Protein AF-A0A4Y7PF55-F1 (afdb_monomer_lite)

Foldseek 3Di:
DPCPDPLSCLQPVDCVLRVDDPPDDDDLFSFEKEKDWDQPDFAFDPVPDPDDDDDDPDDDPDPQEDDPVLLCVCVPVDDDDPPPPPPPPPPVPVVVVDDCPPPVNVVVVVVVVVDCPVVLVVLQRTQFSTKMWMDTPVGGTNHIYTDGSDGDDPSGVVSVVVVCCVPVNDRYHYHYCPPPVPPDD

Radius of gyration: 20.49 Å; chains: 1; bounding box: 40×59×52 Å

Structure (mmCIF, N/CA/C/O backbone):
data_AF-A0A4Y7PF55-F1
#
_entry.id   AF-A0A4Y7PF55-F1
#
loop_
_atom_site.group_PDB
_atom_site.id
_atom_site.type_symbol
_atom_site.label_atom_id
_atom_site.label_alt_id
_atom_site.label_comp_id
_atom_site.label_asym_id
_atom_site.label_entity_id
_atom_site.label_seq_id
_atom_site.pdbx_PDB_ins_code
_atom_site.Cartn_x
_atom_site.Cartn_y
_atom_site.Cartn_z
_atom_site.occupancy
_atom_site.B_iso_or_equiv
_atom_site.auth_seq_id
_atom_site.auth_comp_id
_atom_site.auth_asym_id
_atom_site.auth_atom_id
_atom_site.pdbx_PDB_model_num
ATOM 1 N N . LEU A 1 1 ? -3.706 -24.143 14.332 1.00 66.69 1 LEU A N 1
ATOM 2 C CA . LEU A 1 1 ? -3.557 -22.729 14.760 1.00 66.69 1 LEU A CA 1
ATOM 3 C C . LEU A 1 1 ? -4.654 -21.800 14.204 1.00 66.69 1 LEU A C 1
ATOM 5 O O . LEU A 1 1 ? -4.596 -20.633 14.554 1.00 66.69 1 LEU A O 1
ATOM 9 N N . HIS A 1 2 ? -5.639 -22.271 13.411 1.00 72.81 2 HIS A N 1
ATOM 10 C CA . HIS A 1 2 ? -6.770 -21.451 12.910 1.00 72.81 2 HIS A CA 1
ATOM 11 C C . HIS A 1 2 ? -6.338 -20.105 12.289 1.00 72.81 2 HIS A C 1
ATOM 13 O O . HIS A 1 2 ? -6.841 -19.042 12.644 1.00 72.81 2 HIS A O 1
ATOM 19 N N . ARG A 1 3 ? -5.314 -20.161 11.423 1.00 85.12 3 ARG A N 1
ATOM 20 C CA . ARG A 1 3 ? -4.715 -19.007 10.722 1.00 85.12 3 ARG A CA 1
ATOM 21 C C . ARG A 1 3 ? -5.096 -18.997 9.242 1.00 85.12 3 ARG A C 1
ATOM 23 O O . ARG A 1 3 ? -4.260 -18.764 8.379 1.00 85.12 3 ARG A O 1
ATOM 30 N N . ASP A 1 4 ? -6.328 -19.385 8.972 1.00 85.75 4 ASP A N 1
ATOM 31 C CA . ASP A 1 4 ? -6.859 -19.767 7.666 1.00 85.75 4 ASP A CA 1
ATOM 32 C C . ASP A 1 4 ? -8.032 -18.883 7.221 1.00 85.75 4 ASP A C 1
ATOM 34 O O . ASP A 1 4 ? -8.569 -19.069 6.132 1.00 85.75 4 ASP A O 1
ATOM 38 N N . THR A 1 5 ? -8.413 -17.885 8.022 1.00 89.06 5 THR A N 1
ATOM 39 C CA . THR A 1 5 ? -9.406 -16.890 7.607 1.00 89.06 5 THR A CA 1
ATOM 40 C C . THR A 1 5 ? -8.811 -15.906 6.590 1.00 89.06 5 THR A C 1
ATOM 42 O O . THR A 1 5 ? -7.616 -15.596 6.660 1.00 89.06 5 THR A O 1
ATOM 45 N N . PRO A 1 6 ? -9.620 -15.337 5.679 1.00 90.06 6 PRO A N 1
ATOM 46 C CA . PRO A 1 6 ? -9.162 -14.280 4.780 1.00 90.06 6 PRO A CA 1
ATOM 47 C C . PRO A 1 6 ? -8.495 -13.129 5.540 1.00 90.06 6 PRO A C 1
ATOM 49 O O . PRO A 1 6 ? -8.986 -12.706 6.588 1.00 90.06 6 PRO A O 1
ATOM 52 N N . ASN A 1 7 ? -7.371 -12.631 5.018 1.00 92.12 7 ASN A N 1
ATOM 53 C CA . ASN A 1 7 ? -6.587 -11.537 5.603 1.00 92.12 7 ASN A CA 1
ATOM 54 C C . ASN A 1 7 ? -6.126 -11.787 7.057 1.00 92.12 7 ASN A C 1
ATOM 56 O O . ASN A 1 7 ? -5.825 -10.831 7.776 1.00 92.12 7 ASN A O 1
ATOM 60 N N . TRP A 1 8 ? -6.054 -13.050 7.513 1.00 93.69 8 TRP A N 1
ATOM 61 C CA . TRP A 1 8 ? -5.670 -13.377 8.893 1.00 93.69 8 TRP A CA 1
ATOM 62 C C . TRP A 1 8 ? -4.359 -12.701 9.291 1.00 93.69 8 TRP A C 1
ATOM 64 O O . TRP A 1 8 ? -4.270 -12.128 10.375 1.00 93.69 8 TRP A O 1
ATOM 74 N N . ARG A 1 9 ? -3.352 -12.709 8.407 1.00 93.50 9 ARG A N 1
ATOM 75 C CA . ARG A 1 9 ? -2.070 -12.052 8.674 1.00 93.50 9 ARG A CA 1
ATOM 76 C C . ARG A 1 9 ? -2.266 -10.561 8.903 1.00 93.50 9 ARG A C 1
ATOM 78 O O . ARG A 1 9 ? -1.816 -10.065 9.927 1.00 93.50 9 ARG A O 1
ATOM 85 N N . MET A 1 10 ? -2.929 -9.857 7.989 1.00 94.62 10 MET A N 1
ATOM 86 C CA . MET A 1 10 ? -3.167 -8.416 8.111 1.00 94.62 10 MET A CA 1
ATOM 87 C C . MET A 1 10 ? -3.815 -8.066 9.454 1.00 94.62 10 MET A C 1
ATOM 89 O O . MET A 1 10 ? -3.330 -7.190 10.158 1.00 94.62 10 MET A O 1
ATOM 93 N N . LEU A 1 11 ? -4.816 -8.839 9.875 1.00 94.50 11 LEU A N 1
ATOM 94 C CA . LEU A 1 11 ? -5.524 -8.634 11.140 1.00 94.50 11 LEU A CA 1
ATOM 95 C C . LEU A 1 11 ? -4.713 -8.998 12.396 1.00 94.50 11 LEU A C 1
ATOM 97 O O . LEU A 1 11 ? -5.149 -8.693 13.499 1.00 94.50 11 LEU A O 1
ATOM 101 N N . ASN A 1 12 ? -3.562 -9.665 12.264 1.00 93.56 12 ASN A N 1
ATOM 102 C CA . ASN A 1 12 ? -2.815 -10.209 13.405 1.00 93.56 12 ASN A CA 1
ATOM 103 C C . ASN A 1 12 ? -1.305 -9.913 13.366 1.00 93.56 12 ASN A C 1
ATOM 105 O O . ASN A 1 12 ? -0.577 -10.328 14.266 1.00 93.56 12 ASN A O 1
ATOM 109 N N . THR A 1 13 ? -0.807 -9.205 12.347 1.00 93.06 13 THR A N 1
ATOM 110 C CA . THR A 1 13 ? 0.638 -9.029 12.127 1.00 93.06 13 THR A CA 1
ATOM 111 C C . THR A 1 13 ? 1.275 -8.141 13.194 1.00 93.06 13 THR A C 1
ATOM 113 O O . THR A 1 13 ? 2.398 -8.398 13.617 1.00 93.06 13 THR A O 1
ATOM 116 N N . CYS A 1 14 ? 0.567 -7.092 13.623 1.00 95.88 14 CYS A N 1
ATOM 117 C CA . CYS A 1 14 ? 1.055 -6.118 14.589 1.00 95.88 14 CYS A CA 1
ATOM 118 C C . CYS A 1 14 ? 0.197 -6.175 15.860 1.00 95.88 14 CYS A C 1
ATOM 120 O O . CYS A 1 14 ? -0.906 -5.619 15.868 1.00 95.88 14 CYS A O 1
ATOM 122 N N . PRO A 1 15 ? 0.690 -6.795 16.950 1.00 94.38 15 PRO A N 1
ATOM 123 C CA . PRO A 1 15 ? -0.052 -6.877 18.206 1.00 94.38 15 PRO A CA 1
ATOM 124 C C . PRO A 1 15 ? -0.474 -5.503 18.729 1.00 94.38 15 PRO A C 1
ATOM 126 O O . PRO A 1 15 ? -1.617 -5.324 19.122 1.00 94.38 15 PRO A O 1
ATOM 129 N N . ALA A 1 16 ? 0.410 -4.506 18.639 1.00 93.38 16 ALA A N 1
ATOM 130 C CA . ALA A 1 16 ? 0.125 -3.149 19.099 1.00 93.38 16 ALA A CA 1
ATOM 131 C C . ALA A 1 16 ? -0.956 -2.420 18.276 1.00 93.38 16 ALA A C 1
ATOM 133 O O . ALA A 1 16 ? -1.542 -1.463 18.766 1.00 93.38 16 ALA A O 1
ATOM 134 N N . CYS A 1 17 ? -1.218 -2.834 17.031 1.00 93.69 17 CYS A N 1
ATOM 135 C CA . CYS A 1 17 ? -2.297 -2.257 16.225 1.00 93.69 17 CYS A CA 1
ATOM 136 C C . CYS A 1 17 ? -3.617 -3.018 16.373 1.00 93.69 17 CYS A C 1
ATOM 138 O O . CYS A 1 17 ? -4.679 -2.406 16.298 1.00 93.69 17 CYS A O 1
ATOM 140 N N . PHE A 1 18 ? -3.565 -4.345 16.523 1.00 92.62 18 PHE A N 1
ATOM 141 C CA . PHE A 1 18 ? -4.746 -5.192 16.323 1.00 92.62 18 PHE A CA 1
ATOM 142 C C . PHE A 1 18 ? -5.220 -5.934 17.573 1.00 92.62 18 PHE A C 1
ATOM 144 O O . PHE A 1 18 ? -6.326 -6.473 17.576 1.00 92.62 18 PHE A O 1
ATOM 151 N N . TYR A 1 19 ? -4.437 -5.933 18.652 1.00 92.00 19 TYR A N 1
ATOM 152 C CA . TYR A 1 19 ? -4.846 -6.517 19.923 1.00 92.00 19 TYR A CA 1
ATOM 153 C C . TYR A 1 19 ? -5.457 -5.452 20.841 1.00 92.00 19 TYR A C 1
ATOM 155 O O . TYR A 1 19 ? -4.734 -4.722 21.515 1.00 92.00 19 TYR A O 1
ATOM 163 N N . LYS A 1 20 ? -6.793 -5.377 20.868 1.00 89.81 20 LYS A N 1
ATOM 164 C CA . LYS A 1 20 ? -7.541 -4.413 21.693 1.00 89.81 20 LYS A CA 1
ATOM 165 C C . LYS A 1 20 ? -7.829 -4.963 23.087 1.00 89.81 20 LYS A C 1
ATOM 167 O O . LYS A 1 20 ? -8.301 -6.095 23.217 1.00 89.81 20 LYS A O 1
ATOM 172 N N . LEU A 1 21 ? -7.607 -4.158 24.125 1.00 91.12 21 LEU A N 1
ATOM 173 C CA . LEU A 1 21 ? -7.968 -4.524 25.502 1.00 91.12 21 LEU A CA 1
ATOM 174 C C . LEU A 1 21 ? -9.434 -4.184 25.812 1.00 91.12 21 LEU A C 1
ATOM 176 O O . LEU A 1 21 ? -10.018 -3.288 25.209 1.00 91.12 21 LEU A O 1
ATOM 180 N N . LYS A 1 22 ? -10.026 -4.900 26.781 1.00 89.62 22 LYS A N 1
ATOM 181 C CA . LYS A 1 22 ? -11.456 -4.808 27.140 1.00 89.62 22 LYS A CA 1
ATOM 182 C C . LYS A 1 22 ? -11.915 -3.389 27.514 1.00 89.62 22 LYS A C 1
ATOM 184 O O . LYS A 1 22 ? -13.074 -3.064 27.292 1.00 89.62 22 LYS A O 1
ATOM 189 N N . ASP A 1 23 ? -11.000 -2.558 28.002 1.00 92.69 23 ASP A N 1
ATOM 190 C CA . ASP A 1 23 ? -11.270 -1.200 28.484 1.00 92.69 23 ASP A CA 1
ATOM 191 C C . ASP A 1 23 ? -10.327 -0.164 27.839 1.00 92.69 23 ASP A C 1
ATOM 193 O O . ASP A 1 23 ? -10.049 0.892 28.407 1.00 92.69 23 ASP A O 1
ATOM 197 N N . GLU A 1 24 ? -9.781 -0.477 26.659 1.00 91.25 24 GLU A N 1
ATOM 198 C CA . GLU A 1 24 ? -8.908 0.447 25.936 1.00 91.25 24 GLU A CA 1
ATOM 199 C C . GLU A 1 24 ? -9.711 1.642 25.391 1.00 91.25 24 GLU A C 1
ATOM 201 O O . GLU A 1 24 ? -10.734 1.444 24.725 1.00 91.25 24 GLU A O 1
ATOM 206 N N . PRO A 1 25 ? -9.273 2.891 25.635 1.00 91.25 25 PRO A N 1
ATOM 207 C CA . PRO A 1 25 ? -9.948 4.057 25.089 1.00 91.25 25 PRO A CA 1
ATOM 208 C C . PRO A 1 25 ? -9.889 4.049 23.560 1.00 91.25 25 PRO A C 1
ATOM 210 O O . PRO A 1 25 ? -8.852 3.775 22.955 1.00 91.25 25 PRO A O 1
ATOM 213 N N . ALA A 1 26 ? -11.002 4.409 22.921 1.00 90.56 26 ALA A N 1
ATOM 214 C CA . ALA A 1 26 ? -11.050 4.526 21.472 1.00 90.56 26 ALA A CA 1
ATOM 215 C C . ALA A 1 26 ? -10.078 5.611 20.982 1.00 90.56 26 ALA A C 1
ATOM 217 O O . ALA A 1 26 ? -10.192 6.787 21.332 1.00 90.56 26 ALA A O 1
ATOM 218 N N . LEU A 1 27 ? -9.127 5.207 20.142 1.00 90.81 27 LEU A N 1
ATOM 219 C CA . LEU A 1 27 ? -8.227 6.128 19.460 1.00 90.81 27 LEU A CA 1
ATOM 220 C C . LEU A 1 27 ? -8.971 6.882 18.351 1.00 90.81 27 LEU A C 1
ATOM 222 O O . LEU A 1 27 ? -9.879 6.340 17.718 1.00 90.81 27 LEU A O 1
ATOM 226 N N . LYS A 1 28 ? -8.524 8.113 18.058 1.00 93.12 28 LYS A N 1
ATOM 227 C CA . LYS A 1 28 ? -9.038 8.911 16.929 1.00 93.12 28 LYS A CA 1
ATOM 228 C C . LYS A 1 28 ? -8.958 8.153 15.598 1.00 93.12 28 LYS A C 1
ATOM 230 O O . LYS A 1 28 ? -9.854 8.297 14.782 1.00 93.12 28 LYS A O 1
ATOM 235 N N . PHE A 1 29 ? -7.899 7.365 15.413 1.00 94.69 29 PHE A N 1
ATOM 236 C CA . PHE A 1 29 ? -7.719 6.440 14.296 1.00 94.69 29 PHE A CA 1
ATOM 237 C C . PHE A 1 29 ? -7.333 5.073 14.862 1.00 94.69 29 PHE A C 1
ATOM 239 O O . PHE A 1 29 ? -6.472 5.002 15.740 1.00 94.69 29 PHE A O 1
ATOM 246 N N . SER A 1 30 ? -7.929 3.989 14.364 1.00 93.31 30 SER A N 1
ATOM 247 C CA . SER A 1 30 ? -7.622 2.624 14.813 1.00 93.31 30 SER A CA 1
ATOM 248 C C . SER A 1 30 ? -6.300 2.079 14.278 1.00 93.31 30 SER A C 1
ATOM 250 O O . SER A 1 30 ? -5.788 1.099 14.807 1.00 93.31 30 SER A O 1
ATOM 252 N N . LEU A 1 31 ? -5.743 2.699 13.239 1.00 95.56 31 LEU A N 1
ATOM 253 C CA . LEU A 1 31 ? -4.451 2.344 12.663 1.00 95.56 31 LEU A CA 1
ATOM 254 C C . LEU A 1 31 ? -3.794 3.603 12.101 1.00 95.56 31 LEU A C 1
ATOM 256 O O . LEU A 1 31 ? -4.448 4.381 11.408 1.00 95.56 31 LEU A O 1
ATOM 260 N N . LEU A 1 32 ? -2.502 3.770 12.386 1.00 97.12 32 LEU A N 1
ATOM 261 C CA . LEU A 1 32 ? -1.642 4.718 11.684 1.00 97.12 32 LEU A CA 1
ATOM 262 C C . LEU A 1 32 ? -0.691 3.929 10.790 1.00 97.12 32 LEU A C 1
ATOM 264 O O . LEU A 1 32 ? -0.005 3.016 11.271 1.00 97.12 32 LEU A O 1
ATOM 268 N N . CYS A 1 33 ? -0.674 4.279 9.513 1.00 97.25 33 CYS A N 1
ATOM 269 C CA . CYS A 1 33 ? 0.125 3.629 8.493 1.00 97.25 33 CYS A CA 1
ATOM 270 C C . CYS A 1 33 ? 0.918 4.654 7.679 1.00 97.25 33 CYS A C 1
ATOM 272 O O . CYS A 1 33 ? 0.549 5.823 7.624 1.00 97.25 33 CYS A O 1
ATOM 274 N N . GLU A 1 34 ? 2.014 4.230 7.073 1.00 96.88 34 GLU A N 1
ATOM 275 C CA . GLU A 1 34 ? 2.782 5.034 6.129 1.00 96.88 34 GLU A CA 1
ATOM 276 C C . GLU A 1 34 ? 3.134 4.176 4.923 1.00 96.88 34 GLU A C 1
ATOM 278 O O . GLU A 1 34 ? 3.392 2.976 5.063 1.00 96.88 34 GLU A O 1
ATOM 283 N N . MET A 1 35 ? 3.080 4.771 3.739 1.00 95.94 35 MET A N 1
ATOM 284 C CA . MET A 1 35 ? 3.399 4.099 2.489 1.00 95.94 35 MET A CA 1
ATOM 285 C C . MET A 1 35 ? 4.380 4.919 1.671 1.00 95.94 35 MET A C 1
ATOM 287 O O . MET A 1 35 ? 4.373 6.145 1.758 1.00 95.94 35 MET A O 1
ATOM 291 N N . ASP A 1 36 ? 5.214 4.230 0.902 1.00 93.88 36 ASP A N 1
ATOM 292 C CA . ASP A 1 36 ? 6.215 4.851 0.041 1.00 93.88 36 ASP A CA 1
ATOM 293 C C . ASP A 1 36 ? 6.688 3.885 -1.058 1.00 93.88 36 ASP A C 1
ATOM 295 O O . ASP A 1 36 ? 6.547 2.656 -0.944 1.00 93.88 36 ASP A O 1
ATOM 299 N N . GLY A 1 37 ? 7.261 4.446 -2.121 1.00 92.12 37 GLY A N 1
ATOM 300 C CA . GLY A 1 37 ? 7.895 3.709 -3.201 1.00 92.12 37 GLY A CA 1
ATOM 301 C C . GLY A 1 37 ? 9.416 3.624 -3.066 1.00 92.12 37 GLY A C 1
ATOM 302 O O . GLY A 1 37 ? 10.127 4.553 -2.706 1.00 92.12 37 GLY A O 1
ATOM 303 N N . ASN A 1 38 ? 9.959 2.467 -3.426 1.00 89.38 38 ASN A N 1
ATOM 304 C CA . ASN A 1 38 ? 11.384 2.203 -3.508 1.00 89.38 38 ASN A CA 1
ATOM 305 C C . ASN A 1 38 ? 11.773 1.883 -4.953 1.00 89.38 38 ASN A C 1
ATOM 307 O O . ASN A 1 38 ? 11.620 0.759 -5.432 1.00 89.38 38 ASN A O 1
ATOM 311 N N . ASN A 1 39 ? 12.362 2.870 -5.624 1.00 84.81 39 ASN A N 1
ATOM 312 C CA . ASN A 1 39 ? 12.836 2.768 -7.007 1.00 84.81 39 ASN A CA 1
ATOM 313 C C . ASN A 1 39 ? 14.231 2.116 -7.145 1.00 84.81 39 ASN A C 1
ATOM 315 O O . ASN A 1 39 ? 14.817 2.133 -8.232 1.00 84.81 39 ASN A O 1
ATOM 319 N N . SER A 1 40 ? 14.820 1.591 -6.067 1.00 83.19 40 SER A N 1
ATOM 320 C CA . SER A 1 40 ? 16.168 0.996 -6.092 1.00 83.19 40 SER A CA 1
ATOM 321 C C . SER A 1 40 ? 16.155 -0.497 -6.413 1.00 83.19 40 SER A C 1
ATOM 323 O O . SER A 1 40 ? 17.126 -1.012 -6.965 1.00 83.19 40 SER A O 1
ATOM 325 N N . LEU A 1 41 ? 15.062 -1.192 -6.091 1.00 87.31 41 LEU A N 1
ATOM 326 C CA . LEU A 1 41 ? 14.920 -2.633 -6.283 1.00 87.31 41 LEU A CA 1
ATOM 327 C C . LEU A 1 41 ? 14.410 -2.905 -7.696 1.00 87.31 41 LEU A C 1
ATOM 329 O O . LEU A 1 41 ? 13.260 -2.624 -8.004 1.00 87.31 41 LEU A O 1
ATOM 333 N N . LYS A 1 42 ? 15.280 -3.407 -8.574 1.00 88.00 42 LYS A N 1
ATOM 334 C CA . LYS A 1 42 ? 14.967 -3.553 -9.998 1.00 88.00 42 LYS A CA 1
ATOM 335 C C . LYS A 1 42 ? 15.309 -4.937 -10.518 1.00 88.00 42 LYS A C 1
ATOM 337 O O . LYS A 1 42 ? 16.364 -5.478 -10.186 1.00 88.00 42 LYS A O 1
ATOM 342 N N . ARG A 1 43 ? 14.468 -5.464 -11.406 1.00 87.94 43 ARG A N 1
ATOM 343 C CA . ARG A 1 43 ? 14.737 -6.696 -12.151 1.00 87.94 43 ARG A CA 1
ATOM 344 C C . ARG A 1 43 ? 14.754 -6.407 -13.644 1.00 87.94 43 ARG A C 1
ATOM 346 O O . ARG A 1 43 ? 13.763 -5.980 -14.228 1.00 87.94 43 ARG A O 1
ATOM 353 N N . THR A 1 44 ? 15.913 -6.616 -14.260 1.00 87.25 44 THR A N 1
ATOM 354 C CA . THR A 1 44 ? 16.114 -6.388 -15.695 1.00 87.25 44 THR A CA 1
ATOM 355 C C . THR A 1 44 ? 15.302 -7.372 -16.523 1.00 87.25 44 THR A C 1
ATOM 357 O O . THR A 1 44 ? 15.243 -8.564 -16.211 1.00 87.25 44 THR A O 1
ATOM 360 N N . ASP A 1 45 ? 14.724 -6.867 -17.608 1.00 85.00 45 ASP A N 1
ATOM 361 C CA . ASP A 1 45 ? 14.019 -7.673 -18.594 1.00 85.00 45 ASP A CA 1
ATOM 362 C C . ASP A 1 45 ? 14.920 -8.781 -19.155 1.00 85.00 45 ASP A C 1
ATOM 364 O O . ASP A 1 45 ? 16.097 -8.572 -19.465 1.00 85.00 45 ASP A O 1
ATOM 368 N N . ALA A 1 46 ? 14.370 -9.987 -19.267 1.00 84.75 46 ALA A N 1
ATOM 369 C CA . ALA A 1 46 ? 15.042 -11.113 -19.894 1.00 84.75 46 ALA A CA 1
ATOM 370 C C . ALA A 1 46 ? 15.444 -10.826 -21.338 1.00 84.75 46 ALA A C 1
ATOM 372 O O . ALA A 1 46 ? 16.514 -11.262 -21.752 1.00 84.75 46 ALA A O 1
ATOM 373 N N . SER A 1 47 ? 14.659 -10.028 -22.069 1.00 83.06 47 SER A N 1
ATOM 374 C CA . SER A 1 47 ? 14.958 -9.668 -23.458 1.00 83.06 47 SER A CA 1
ATOM 375 C C . SER A 1 47 ? 16.267 -8.888 -23.620 1.00 83.06 47 SER A C 1
ATOM 377 O O . SER A 1 47 ? 16.770 -8.758 -24.732 1.00 83.06 47 SER A O 1
ATOM 379 N N . LEU A 1 48 ? 16.800 -8.325 -22.531 1.00 83.94 48 LEU A N 1
ATOM 380 C CA . LEU A 1 48 ? 18.044 -7.553 -22.512 1.00 83.94 48 LEU A CA 1
ATOM 381 C C . LEU A 1 48 ? 19.247 -8.367 -22.017 1.00 83.94 48 LEU A C 1
ATOM 383 O O . LEU A 1 48 ? 20.368 -7.858 -22.015 1.00 83.94 48 LEU A O 1
ATOM 387 N N . ARG A 1 49 ? 19.033 -9.609 -21.571 1.00 79.75 49 ARG A N 1
ATOM 388 C CA . ARG A 1 49 ? 20.081 -10.499 -21.061 1.00 79.75 49 ARG A CA 1
ATOM 389 C C . ARG A 1 49 ? 20.461 -11.523 -22.129 1.00 79.75 49 ARG A C 1
ATOM 391 O O . ARG A 1 49 ? 19.628 -11.955 -22.916 1.00 79.75 49 ARG A O 1
ATOM 398 N N . SER A 1 50 ? 21.730 -11.923 -22.156 1.00 79.94 50 SER A N 1
ATOM 399 C CA . SER A 1 50 ? 22.162 -13.070 -22.954 1.00 79.94 50 SER A CA 1
ATOM 400 C C . SER A 1 50 ? 21.808 -14.378 -22.236 1.00 79.94 50 SER A C 1
ATOM 402 O O . SER A 1 50 ? 22.013 -14.507 -21.029 1.00 79.94 50 SER A O 1
ATOM 404 N N . GLY A 1 51 ? 21.294 -15.356 -22.986 1.00 80.75 51 GLY A N 1
ATOM 405 C CA . GLY A 1 51 ? 20.886 -16.670 -22.474 1.00 80.75 51 GLY A CA 1
ATOM 406 C C . GLY A 1 51 ? 19.369 -16.845 -22.363 1.00 80.75 51 GLY A C 1
ATOM 407 O O . GLY A 1 51 ? 18.604 -15.898 -22.521 1.00 80.75 51 GLY A O 1
ATOM 408 N N . GLU A 1 52 ? 18.932 -18.079 -22.114 1.00 78.81 52 GLU A N 1
ATOM 409 C CA . GLU A 1 52 ? 17.516 -18.390 -21.897 1.00 78.81 52 GLU A CA 1
ATOM 410 C C . GLU A 1 52 ? 17.110 -18.066 -20.456 1.00 78.81 52 GLU A C 1
ATOM 412 O O . GLU A 1 52 ? 17.783 -18.457 -19.496 1.00 78.81 52 GLU A O 1
ATOM 417 N N . GLU A 1 53 ? 15.996 -17.350 -20.285 1.00 80.44 53 GLU A N 1
ATOM 418 C CA . GLU A 1 53 ? 15.456 -17.102 -18.955 1.00 80.44 53 GLU A CA 1
ATOM 419 C C . GLU A 1 53 ? 14.922 -18.400 -18.352 1.00 80.44 53 GLU A C 1
ATOM 421 O O . GLU A 1 53 ? 14.003 -19.038 -18.867 1.00 80.44 53 GLU A O 1
ATOM 426 N N . ARG A 1 54 ? 15.467 -18.765 -17.193 1.00 82.31 54 ARG A N 1
ATOM 427 C CA . ARG A 1 54 ? 14.867 -19.800 -16.366 1.00 82.31 54 ARG A CA 1
ATOM 428 C C . ARG A 1 54 ? 13.671 -19.209 -15.632 1.00 82.31 54 ARG A C 1
ATOM 430 O O . ARG A 1 54 ? 13.850 -18.448 -14.684 1.00 82.31 54 ARG A O 1
ATOM 437 N N . MET A 1 55 ? 12.475 -19.617 -16.044 1.00 79.56 55 MET A N 1
ATOM 438 C CA . MET A 1 55 ? 11.235 -19.236 -15.375 1.00 79.56 55 MET A CA 1
ATOM 439 C C . MET A 1 55 ? 11.264 -19.641 -13.898 1.00 79.56 55 MET A C 1
ATOM 441 O O . MET A 1 55 ? 11.451 -20.814 -13.560 1.00 79.56 55 MET A O 1
ATOM 445 N N . ASP A 1 56 ? 11.066 -18.659 -13.021 1.00 80.94 56 ASP A N 1
ATOM 446 C CA . ASP A 1 56 ? 10.836 -18.891 -11.603 1.00 80.94 56 ASP A CA 1
ATOM 447 C C . ASP A 1 56 ? 9.336 -19.068 -11.361 1.00 80.94 56 ASP A C 1
ATOM 449 O O . ASP A 1 56 ? 8.562 -18.122 -11.461 1.00 80.94 56 ASP A O 1
ATOM 453 N N . LEU A 1 57 ? 8.924 -20.300 -11.066 1.00 84.06 57 LEU A N 1
ATOM 454 C CA . LEU A 1 57 ? 7.523 -20.640 -10.795 1.00 84.06 57 LEU A CA 1
ATOM 455 C C . LEU A 1 57 ? 7.139 -20.438 -9.322 1.00 84.06 57 LEU A C 1
ATOM 457 O O . LEU A 1 57 ? 6.031 -20.790 -8.914 1.00 84.06 57 LEU A O 1
ATOM 461 N N . ARG A 1 58 ? 8.056 -19.942 -8.482 1.00 83.44 58 ARG A N 1
ATOM 462 C CA . ARG A 1 58 ? 7.762 -19.689 -7.072 1.00 83.44 58 ARG A CA 1
ATOM 463 C C . ARG A 1 58 ? 6.801 -18.512 -6.968 1.00 83.44 58 ARG A C 1
ATOM 465 O O . ARG A 1 58 ? 7.097 -17.415 -7.419 1.00 83.44 58 ARG A O 1
ATOM 472 N N . MET A 1 59 ? 5.679 -18.742 -6.301 1.00 77.69 59 MET A N 1
ATOM 473 C CA . MET A 1 59 ? 4.761 -17.677 -5.912 1.00 77.69 59 MET A CA 1
ATOM 474 C C . MET A 1 59 ? 5.130 -17.139 -4.529 1.00 77.69 59 MET A C 1
ATOM 476 O O . MET A 1 59 ? 5.783 -17.830 -3.732 1.00 77.69 59 MET A O 1
ATOM 480 N N . ALA A 1 60 ? 4.692 -15.913 -4.235 1.00 79.31 60 ALA A N 1
ATOM 481 C CA . ALA A 1 60 ? 4.790 -15.358 -2.894 1.00 79.31 60 ALA A CA 1
ATOM 482 C C . ALA A 1 60 ? 4.188 -16.353 -1.890 1.00 79.31 60 ALA A C 1
ATOM 484 O O . ALA A 1 60 ? 3.076 -16.849 -2.053 1.00 79.31 60 ALA A O 1
ATOM 485 N N . ARG A 1 61 ? 4.949 -16.677 -0.841 1.00 78.81 61 ARG A N 1
ATOM 486 C CA . ARG A 1 61 ? 4.513 -17.621 0.207 1.00 78.81 61 ARG A CA 1
ATOM 487 C C . ARG A 1 61 ? 3.562 -16.976 1.220 1.00 78.81 61 ARG A C 1
ATOM 489 O O . ARG A 1 61 ? 3.236 -17.587 2.234 1.00 78.81 61 ARG A O 1
ATOM 496 N N . SER A 1 62 ? 3.198 -15.725 0.982 1.00 85.06 62 SER A N 1
ATOM 497 C CA . SER A 1 62 ? 2.481 -14.846 1.888 1.00 85.06 62 SER A CA 1
ATOM 498 C C . SER A 1 62 ? 1.584 -13.907 1.094 1.00 85.06 62 SER A C 1
ATOM 500 O O . SER A 1 62 ? 1.846 -13.580 -0.059 1.00 85.06 62 SER A O 1
ATOM 502 N N . ASP A 1 63 ? 0.547 -13.434 1.763 1.00 90.12 63 ASP A N 1
ATOM 503 C CA . ASP A 1 63 ? -0.452 -12.476 1.296 1.00 90.12 63 ASP A CA 1
ATOM 504 C C . ASP A 1 63 ? 0.001 -11.017 1.515 1.00 90.12 63 ASP A C 1
ATOM 506 O O . ASP A 1 63 ? -0.803 -10.151 1.859 1.00 90.12 63 ASP A O 1
ATOM 510 N N . TYR A 1 64 ? 1.306 -10.732 1.408 1.00 94.06 64 TYR A N 1
ATOM 511 C CA . TYR A 1 64 ? 1.802 -9.347 1.431 1.00 94.06 64 TYR A CA 1
ATOM 512 C C . TYR A 1 64 ? 1.632 -8.660 0.079 1.00 94.06 64 TYR A C 1
ATOM 514 O O . TYR A 1 64 ? 1.408 -7.454 0.055 1.00 94.06 64 TYR A O 1
ATOM 522 N N . TRP A 1 65 ? 1.777 -9.409 -1.016 1.00 94.50 65 TRP A N 1
ATOM 523 C CA . TRP A 1 65 ? 1.751 -8.858 -2.366 1.00 94.50 65 TRP A CA 1
ATOM 524 C C . TRP A 1 65 ? 0.320 -8.682 -2.862 1.00 94.50 65 TRP A C 1
ATOM 526 O O . TRP A 1 65 ? -0.433 -9.653 -2.915 1.00 94.50 65 TRP A O 1
ATOM 536 N N . LEU A 1 66 ? -0.014 -7.462 -3.277 1.00 95.69 66 LEU A N 1
ATOM 537 C CA . LEU A 1 66 ? -1.114 -7.242 -4.207 1.00 95.69 66 LEU A CA 1
ATOM 538 C C . LEU A 1 66 ? -0.661 -7.660 -5.602 1.00 95.69 66 LEU A C 1
ATOM 540 O O . LEU A 1 66 ? 0.458 -7.351 -6.027 1.00 95.69 66 LEU A O 1
ATOM 544 N N . SER A 1 67 ? -1.539 -8.365 -6.302 1.00 94.38 67 SER A N 1
ATOM 545 C CA . SER A 1 67 ? -1.301 -8.775 -7.679 1.00 94.38 67 SER A CA 1
ATOM 546 C C . SER A 1 67 ? -1.300 -7.571 -8.633 1.00 94.38 67 SER A C 1
ATOM 548 O O . SER A 1 67 ? -1.944 -6.552 -8.351 1.00 94.38 67 SER A O 1
ATOM 550 N N . PRO A 1 68 ? -0.605 -7.663 -9.781 1.00 94.50 68 PRO A N 1
ATOM 551 C CA . PRO A 1 68 ? -0.675 -6.639 -10.821 1.00 94.50 68 PRO A CA 1
ATOM 552 C C . PRO A 1 68 ? -2.115 -6.335 -11.243 1.00 94.50 68 PRO A C 1
ATOM 554 O O . PRO A 1 68 ? -2.457 -5.178 -11.464 1.00 94.50 68 PRO A O 1
ATOM 557 N N . GLU A 1 69 ? -2.971 -7.355 -11.293 1.00 95.81 69 GLU A N 1
ATOM 558 C CA . GLU A 1 69 ? -4.376 -7.234 -11.670 1.00 95.81 69 GLU A CA 1
ATOM 559 C C . GLU A 1 69 ? -5.174 -6.417 -10.646 1.00 95.81 69 GLU A C 1
ATOM 561 O O . GLU A 1 69 ? -5.947 -5.547 -11.040 1.00 95.81 69 GLU A O 1
ATOM 566 N N . GLU A 1 70 ? -4.963 -6.646 -9.344 1.00 95.81 70 GLU A N 1
ATOM 567 C CA . GLU A 1 70 ? -5.583 -5.848 -8.274 1.00 95.81 70 GLU A CA 1
ATOM 568 C C . GLU A 1 70 ? -5.138 -4.380 -8.324 1.00 95.81 70 GLU A C 1
ATOM 570 O O . GLU A 1 70 ? -5.934 -3.476 -8.071 1.00 95.81 70 GLU A O 1
ATOM 575 N N . VAL A 1 71 ? -3.872 -4.129 -8.670 1.00 96.44 71 VAL A N 1
ATOM 576 C CA . VAL A 1 71 ? -3.326 -2.770 -8.782 1.00 96.44 71 VAL A CA 1
ATOM 577 C C . VAL A 1 71 ? -3.840 -2.057 -10.035 1.00 96.44 71 VAL A C 1
ATOM 579 O O . VAL A 1 71 ? -4.185 -0.873 -9.986 1.00 96.44 71 VAL A O 1
ATOM 582 N N . ASP A 1 72 ? -3.912 -2.757 -11.165 1.00 95.50 72 ASP A N 1
ATOM 583 C CA . ASP A 1 72 ? -4.244 -2.169 -12.464 1.00 95.50 72 ASP A CA 1
ATOM 584 C C . ASP A 1 72 ? -5.719 -1.782 -12.617 1.00 95.50 72 ASP A C 1
ATOM 586 O O . ASP A 1 72 ? -6.042 -1.028 -13.538 1.00 95.50 72 ASP A O 1
ATOM 590 N N . ILE A 1 73 ? -6.591 -2.182 -11.683 1.00 96.38 73 ILE A N 1
ATOM 591 C CA . ILE A 1 73 ? -7.944 -1.615 -11.542 1.00 96.38 73 ILE A CA 1
ATOM 592 C C . ILE A 1 73 ? -7.877 -0.082 -11.442 1.00 96.38 73 ILE A C 1
ATOM 594 O O . ILE A 1 73 ? -8.718 0.608 -12.011 1.00 96.38 73 ILE A O 1
ATOM 598 N N . PHE A 1 74 ? -6.837 0.458 -10.795 1.00 94.06 74 PHE A N 1
ATOM 599 C CA . PHE A 1 74 ? -6.681 1.892 -10.536 1.00 94.06 74 PHE A CA 1
ATOM 600 C C . PHE A 1 74 ? -5.795 2.621 -11.557 1.00 94.06 74 PHE A C 1
ATOM 602 O O . PHE A 1 74 ? -5.464 3.793 -11.364 1.00 94.06 74 PHE A O 1
ATOM 609 N N . LYS A 1 75 ? -5.360 1.959 -12.639 1.00 89.19 75 LYS A N 1
ATOM 610 C CA . LYS A 1 75 ? -4.353 2.516 -13.565 1.00 89.19 75 LYS A CA 1
ATOM 611 C C . LYS A 1 75 ? -4.784 3.826 -14.243 1.00 89.19 75 LYS A C 1
ATOM 613 O O . LYS A 1 75 ? -3.928 4.659 -14.527 1.00 89.19 75 LYS A O 1
ATOM 618 N N . ASP A 1 76 ? -6.088 4.000 -14.465 1.00 86.38 76 ASP A N 1
ATOM 619 C CA . ASP A 1 76 ? -6.676 5.126 -15.204 1.00 86.38 76 ASP A CA 1
ATOM 620 C C . ASP A 1 76 ? -7.443 6.113 -14.296 1.00 86.38 76 ASP A C 1
ATOM 622 O O . ASP A 1 76 ? -7.995 7.101 -14.782 1.00 86.38 76 ASP A O 1
ATOM 626 N N . GLU A 1 77 ? -7.464 5.875 -12.980 1.00 83.25 77 GLU A N 1
ATOM 627 C CA . GLU A 1 77 ? -8.228 6.667 -11.997 1.00 83.25 77 GLU A CA 1
ATOM 628 C C . GLU A 1 77 ? -7.691 8.094 -11.836 1.00 83.25 77 GLU A C 1
ATOM 630 O O . GLU A 1 77 ? -8.439 9.043 -11.603 1.00 83.25 77 GLU A O 1
ATOM 635 N N . VAL A 1 78 ? -6.380 8.274 -12.015 1.00 76.88 78 VAL A N 1
ATOM 636 C CA . VAL A 1 78 ? -5.742 9.591 -11.978 1.00 76.88 78 VAL A CA 1
ATOM 637 C C . VAL A 1 78 ? -5.141 9.876 -13.340 1.00 76.88 78 VAL A C 1
ATOM 639 O O . VAL A 1 78 ? -4.156 9.263 -13.755 1.00 76.88 78 VAL A O 1
ATOM 642 N N . LYS A 1 79 ? -5.722 10.848 -14.047 1.00 64.94 79 LYS A N 1
ATOM 643 C CA . LYS A 1 79 ? -5.166 11.318 -15.316 1.00 64.94 79 LYS A CA 1
ATOM 644 C C . LYS A 1 79 ? -3.765 11.865 -15.066 1.00 64.94 79 LYS A C 1
ATOM 646 O O . LYS A 1 79 ? -3.585 12.799 -14.288 1.00 64.94 79 LYS A O 1
ATOM 651 N N . SER A 1 80 ? -2.784 11.321 -15.782 1.00 57.50 80 SER A N 1
ATOM 652 C CA . SER A 1 80 ? -1.476 11.956 -15.930 1.00 57.50 80 SER A CA 1
ATOM 653 C C . SER A 1 80 ? -1.692 13.420 -16.324 1.00 57.50 80 SER A C 1
ATOM 655 O O . SER A 1 80 ? -2.418 13.697 -17.285 1.00 57.50 80 SER A O 1
ATOM 657 N N . ARG A 1 81 ? -1.088 14.362 -15.579 1.00 55.59 81 ARG A N 1
ATOM 658 C CA . ARG A 1 81 ? -1.035 15.771 -15.990 1.00 55.59 81 ARG A CA 1
ATOM 659 C C . ARG A 1 81 ? -0.579 15.805 -17.450 1.00 55.59 81 ARG A C 1
ATOM 661 O O . ARG A 1 81 ? 0.503 15.323 -17.785 1.00 55.59 81 ARG A O 1
ATOM 668 N N . SER A 1 82 ? -1.446 16.325 -18.319 1.00 41.59 82 SER A N 1
ATOM 669 C CA . SER A 1 82 ? -1.116 16.596 -19.717 1.00 41.59 82 SER A CA 1
ATOM 670 C C . SER A 1 82 ? 0.209 17.358 -19.757 1.00 41.59 82 SER A C 1
ATOM 672 O O . SER A 1 82 ? 0.374 18.315 -19.007 1.00 41.59 82 SER A O 1
ATOM 674 N N . LYS A 1 83 ? 1.114 16.967 -20.662 1.00 43.31 83 LYS A N 1
ATOM 675 C CA . LYS A 1 83 ? 2.382 17.637 -21.023 1.00 43.31 83 LYS A CA 1
ATOM 676 C C . LYS A 1 83 ? 2.187 19.061 -21.596 1.00 43.31 83 LYS A C 1
ATOM 678 O O . LYS A 1 83 ? 2.822 19.449 -22.569 1.00 43.31 83 LYS A O 1
ATOM 683 N N . LYS A 1 84 ? 1.279 19.855 -21.041 1.00 37.53 84 LYS A N 1
ATOM 684 C CA . LYS A 1 84 ? 1.217 21.294 -21.268 1.00 37.53 84 LYS A CA 1
ATOM 685 C C . LYS A 1 84 ? 1.757 21.921 -19.991 1.00 37.53 84 LYS A C 1
ATOM 687 O O . LYS A 1 84 ? 1.055 21.905 -18.991 1.00 37.53 84 LYS A O 1
ATOM 692 N N . ASN A 1 85 ? 3.008 22.381 -20.067 1.00 35.75 85 ASN A N 1
ATOM 693 C CA . ASN A 1 85 ? 3.806 23.052 -19.026 1.00 35.75 85 ASN A CA 1
ATOM 694 C C . ASN A 1 85 ? 4.866 22.202 -18.302 1.00 35.75 85 ASN A C 1
ATOM 696 O O . ASN A 1 85 ? 5.162 22.451 -17.141 1.00 35.75 85 ASN A O 1
ATOM 700 N N . SER A 1 86 ? 5.554 21.283 -18.991 1.00 36.00 86 SER A N 1
ATOM 701 C CA . SER A 1 86 ? 6.824 20.737 -18.464 1.00 36.00 86 SER A CA 1
ATOM 702 C C . SER A 1 86 ? 7.988 21.746 -18.466 1.00 36.00 86 SER A C 1
ATOM 704 O O . SER A 1 86 ? 9.111 21.367 -18.166 1.00 36.00 86 SER A O 1
ATOM 706 N N . GLU A 1 87 ? 7.740 23.010 -18.812 1.00 36.69 87 GLU A N 1
ATOM 707 C CA . GLU A 1 87 ? 8.699 24.113 -18.653 1.00 36.69 87 GLU A CA 1
ATOM 708 C C . GLU A 1 87 ? 8.330 25.046 -17.485 1.00 36.69 87 GLU A C 1
ATOM 710 O O . GLU A 1 87 ? 9.045 26.007 -17.223 1.00 36.69 87 GLU A O 1
ATOM 715 N N . GLN A 1 88 ? 7.215 24.799 -16.782 1.00 36.59 88 GLN A N 1
ATOM 716 C CA . GLN A 1 88 ? 6.659 25.767 -15.832 1.00 36.59 88 GLN A CA 1
ATOM 717 C C . GLN A 1 88 ? 5.927 25.096 -14.659 1.00 36.59 88 GLN A C 1
ATOM 719 O O . GLN A 1 88 ? 4.847 25.525 -14.271 1.00 36.59 88 GLN A O 1
ATOM 724 N N . ASP A 1 89 ? 6.495 24.015 -14.123 1.00 34.28 89 ASP A N 1
ATOM 725 C CA . ASP A 1 89 ? 6.103 23.443 -12.818 1.00 34.28 89 ASP A CA 1
ATOM 726 C C . ASP A 1 89 ? 7.316 23.369 -11.867 1.00 34.28 89 ASP A C 1
ATOM 728 O O . ASP A 1 89 ? 7.287 22.718 -10.824 1.00 34.28 89 ASP A O 1
ATOM 732 N N . ASP A 1 90 ? 8.396 24.075 -12.218 1.00 38.56 90 ASP A N 1
ATOM 733 C CA . ASP A 1 90 ? 9.338 24.550 -11.221 1.00 38.56 90 ASP A CA 1
ATOM 734 C C . ASP A 1 90 ? 8.595 25.634 -10.443 1.00 38.56 90 ASP A C 1
ATOM 736 O O . ASP A 1 90 ? 8.431 26.754 -10.932 1.00 38.56 90 ASP A O 1
ATOM 740 N N . ALA A 1 91 ? 8.139 25.313 -9.232 1.00 39.03 91 ALA A N 1
ATOM 741 C CA . ALA A 1 91 ? 8.001 26.346 -8.223 1.00 39.03 91 ALA A CA 1
ATOM 742 C C . ALA A 1 91 ? 9.320 27.126 -8.255 1.00 39.03 91 ALA A C 1
ATOM 744 O O . ALA A 1 91 ? 10.394 26.582 -7.976 1.00 39.03 91 ALA A O 1
ATOM 745 N N . VAL A 1 92 ? 9.259 28.370 -8.727 1.00 41.31 92 VAL A N 1
ATOM 746 C CA . VAL A 1 92 ? 10.341 29.317 -8.519 1.00 41.31 92 VAL A CA 1
ATOM 747 C C . VAL A 1 92 ? 10.275 29.576 -7.027 1.00 41.31 92 VAL A C 1
ATOM 749 O O . VAL A 1 92 ? 9.568 30.477 -6.584 1.00 41.31 92 VAL A O 1
ATOM 752 N N . ASP A 1 93 ? 10.909 28.711 -6.237 1.00 46.41 93 ASP A N 1
ATOM 753 C CA . ASP A 1 93 ? 11.187 29.064 -4.863 1.00 46.41 93 ASP A CA 1
ATOM 754 C C . ASP A 1 93 ? 12.015 30.345 -4.963 1.00 46.41 93 ASP A C 1
ATOM 756 O O . ASP A 1 93 ? 13.087 30.358 -5.579 1.00 46.41 93 ASP A O 1
ATOM 760 N N . ASP A 1 94 ? 11.436 31.443 -4.479 1.00 46.25 94 ASP A N 1
ATOM 761 C CA . ASP A 1 94 ? 11.958 32.803 -4.554 1.00 46.25 94 ASP A CA 1
ATOM 762 C C . ASP A 1 94 ? 13.222 32.932 -3.689 1.00 46.25 94 ASP A C 1
ATOM 764 O O . ASP A 1 94 ? 13.249 33.533 -2.619 1.00 46.25 94 ASP A O 1
ATOM 768 N N . TYR A 1 95 ? 14.293 32.288 -4.140 1.00 51.88 95 TYR A N 1
ATOM 769 C CA . TYR A 1 95 ? 15.635 32.359 -3.583 1.00 51.88 95 TYR A CA 1
ATOM 770 C C . TYR A 1 95 ? 16.543 33.198 -4.482 1.00 51.88 95 TYR A C 1
ATOM 772 O O . TYR A 1 95 ? 17.761 33.051 -4.429 1.00 51.88 95 TYR A O 1
ATOM 780 N N . GLY A 1 96 ? 15.982 34.110 -5.290 1.00 54.66 96 GLY A N 1
ATOM 781 C CA . GLY A 1 96 ? 16.741 35.005 -6.176 1.00 54.66 96 GLY A CA 1
ATOM 782 C C . GLY A 1 96 ? 17.761 35.897 -5.449 1.00 54.66 96 GLY A C 1
ATOM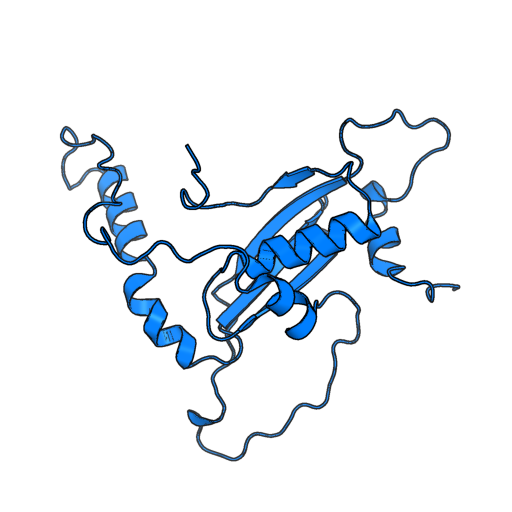 783 O O . GLY A 1 96 ? 18.580 36.555 -6.085 1.00 54.66 96 GLY A O 1
ATOM 784 N N . HIS A 1 97 ? 17.730 35.902 -4.115 1.00 60.09 97 HIS A N 1
ATOM 785 C CA . HIS A 1 97 ? 18.675 36.587 -3.239 1.00 60.09 97 HIS A CA 1
ATOM 786 C C . HIS A 1 97 ? 19.870 35.728 -2.786 1.00 60.09 97 HIS A C 1
ATOM 788 O O . HIS A 1 97 ? 20.824 36.279 -2.237 1.00 60.09 97 HIS A O 1
ATOM 794 N N . LEU A 1 98 ? 19.839 34.405 -2.980 1.00 62.50 98 LEU A N 1
ATOM 795 C CA . LEU A 1 98 ? 20.923 33.502 -2.588 1.00 62.50 98 LEU A CA 1
ATOM 796 C C . LEU A 1 98 ? 21.923 33.326 -3.732 1.00 62.50 98 LEU A C 1
ATOM 798 O O . LEU A 1 98 ? 21.564 33.220 -4.903 1.00 62.50 98 LEU A O 1
ATOM 802 N N . LEU A 1 99 ? 23.208 33.294 -3.380 1.00 70.62 99 LEU A N 1
ATOM 803 C CA . LEU A 1 99 ? 24.273 33.029 -4.341 1.00 70.62 99 LEU A CA 1
ATOM 804 C C . LEU A 1 99 ? 24.216 31.571 -4.800 1.00 70.62 99 LEU A C 1
ATOM 806 O O . LEU A 1 99 ? 23.863 30.675 -4.040 1.00 70.62 99 LEU A O 1
ATOM 810 N N . ASP A 1 100 ? 24.672 31.318 -6.022 1.00 67.19 100 ASP A N 1
ATOM 811 C CA . ASP A 1 100 ? 24.650 29.983 -6.633 1.00 67.19 100 ASP A CA 1
ATOM 812 C C . ASP A 1 100 ? 25.497 28.932 -5.881 1.00 67.19 100 ASP A C 1
ATOM 814 O O . ASP A 1 100 ? 25.325 27.726 -6.052 1.00 67.19 100 ASP A O 1
ATOM 818 N N . SER A 1 101 ? 26.405 29.410 -5.027 1.00 73.94 101 SER A N 1
ATOM 819 C CA . SER A 1 101 ? 27.260 28.623 -4.133 1.00 73.94 101 SER A CA 1
ATOM 820 C C . SER A 1 101 ? 26.608 28.303 -2.783 1.00 73.94 101 SER A C 1
ATOM 822 O O . SER A 1 101 ? 27.231 27.619 -1.968 1.00 73.94 101 SER A O 1
ATOM 824 N N . ASP A 1 102 ? 25.412 28.831 -2.505 1.00 83.12 102 ASP A N 1
ATOM 825 C CA . ASP A 1 102 ? 24.709 28.592 -1.249 1.00 83.12 102 ASP A CA 1
ATOM 826 C C . ASP A 1 102 ? 24.436 27.085 -1.086 1.00 83.12 102 ASP A C 1
ATOM 828 O O . ASP A 1 102 ? 23.949 26.442 -2.024 1.00 83.12 102 ASP A O 1
ATOM 832 N N . PRO A 1 103 ? 24.741 26.484 0.077 1.00 75.12 103 PRO A N 1
ATOM 833 C CA . PRO A 1 103 ? 24.542 25.057 0.304 1.00 75.12 103 PRO A CA 1
ATOM 834 C C . PRO A 1 103 ? 23.116 24.575 0.010 1.00 75.12 103 PRO A C 1
ATOM 836 O O . PRO A 1 103 ? 22.952 23.448 -0.458 1.00 75.12 103 PRO A O 1
ATOM 839 N N . VAL A 1 104 ? 22.097 25.409 0.245 1.00 74.00 104 VAL A N 1
AT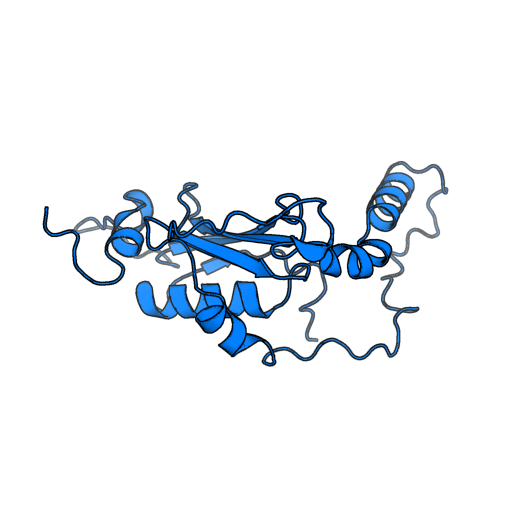OM 840 C CA . VAL A 1 104 ? 20.685 25.110 -0.030 1.00 74.00 104 VAL A CA 1
ATOM 841 C C . VAL A 1 104 ? 20.435 25.076 -1.535 1.00 74.00 104 VAL A C 1
ATOM 843 O O . VAL A 1 104 ? 19.881 24.099 -2.035 1.00 74.00 104 VAL A O 1
ATOM 846 N N . VAL A 1 105 ? 20.924 26.072 -2.280 1.00 74.62 105 VAL A N 1
ATOM 847 C CA . VAL A 1 105 ? 20.814 26.127 -3.750 1.00 74.62 105 VAL A CA 1
ATOM 848 C C . VAL A 1 105 ? 21.570 24.964 -4.397 1.00 74.62 105 VAL A C 1
ATOM 850 O O . VAL A 1 105 ? 21.048 24.294 -5.288 1.00 74.62 105 VAL A O 1
ATOM 853 N N . VAL A 1 106 ? 22.773 24.651 -3.912 1.00 76.88 106 VAL A N 1
ATOM 854 C CA . VAL A 1 106 ? 23.565 23.503 -4.377 1.00 76.88 106 VAL A CA 1
ATOM 855 C C . VAL A 1 106 ? 22.861 22.181 -4.060 1.00 76.88 106 VAL A C 1
ATOM 857 O O . VAL A 1 106 ? 22.858 21.282 -4.901 1.00 76.88 106 VAL A O 1
ATOM 860 N N . CYS A 1 107 ? 22.248 22.046 -2.881 1.00 76.25 107 CYS A N 1
ATOM 861 C CA . CYS A 1 107 ? 21.467 20.868 -2.500 1.00 76.25 107 CYS A CA 1
ATOM 862 C C . CYS A 1 107 ? 20.250 20.688 -3.414 1.00 76.25 107 CYS A C 1
ATOM 864 O O . CYS A 1 107 ? 20.074 19.611 -3.978 1.00 76.25 107 CYS A O 1
ATOM 866 N N . LEU A 1 108 ? 19.479 21.754 -3.649 1.00 65.75 108 LEU A N 1
ATOM 867 C CA . LEU A 1 108 ? 18.324 21.757 -4.548 1.00 65.75 108 LEU A CA 1
ATOM 868 C C . LEU A 1 108 ? 18.723 21.415 -5.985 1.00 65.75 108 LEU A C 1
ATOM 870 O O . LEU A 1 108 ? 18.093 20.566 -6.610 1.00 65.75 108 LEU A O 1
ATOM 874 N N . LYS A 1 109 ? 19.815 21.995 -6.500 1.00 68.19 109 LYS A N 1
ATOM 875 C CA . LYS A 1 109 ? 20.351 21.651 -7.826 1.00 68.19 109 LYS A CA 1
ATOM 876 C C . LYS A 1 109 ? 20.797 20.196 -7.902 1.00 68.19 109 LYS A C 1
ATOM 878 O O . LYS A 1 109 ? 20.499 19.523 -8.882 1.00 68.19 109 LYS A O 1
ATOM 883 N N . ARG A 1 110 ? 21.487 19.678 -6.881 1.00 70.75 110 ARG A N 1
ATOM 884 C CA . ARG A 1 110 ? 21.886 18.260 -6.820 1.00 70.75 110 ARG A CA 1
ATOM 885 C C . ARG A 1 110 ? 20.677 17.335 -6.739 1.00 70.75 110 ARG A C 1
ATOM 887 O O . ARG A 1 110 ? 20.671 16.321 -7.423 1.00 70.75 110 ARG A O 1
ATOM 894 N N . TRP A 1 111 ? 19.662 17.692 -5.960 1.00 64.94 111 TRP A N 1
ATOM 895 C CA . TRP A 1 111 ? 18.411 16.948 -5.832 1.00 64.94 111 TRP A CA 1
ATOM 896 C C . TRP A 1 111 ? 17.621 16.940 -7.148 1.00 64.94 111 TRP A C 1
ATOM 898 O O . TRP A 1 111 ? 17.204 15.880 -7.608 1.00 64.94 111 TRP A O 1
ATOM 908 N N . ARG A 1 112 ? 17.517 18.094 -7.820 1.00 59.75 112 ARG A N 1
ATOM 909 C CA . ARG A 1 112 ? 16.855 18.242 -9.124 1.00 59.75 112 ARG A CA 1
ATOM 910 C C . ARG A 1 112 ? 17.606 17.515 -10.242 1.00 59.75 112 ARG A C 1
ATOM 912 O O . ARG A 1 112 ? 16.979 16.837 -11.048 1.00 59.75 112 ARG A O 1
ATOM 919 N N . ASN A 1 113 ? 18.939 17.573 -10.253 1.00 58.84 113 ASN A N 1
ATOM 920 C CA . ASN A 1 113 ? 19.779 16.806 -11.184 1.00 58.84 113 ASN A CA 1
ATOM 921 C C . ASN A 1 113 ? 19.750 15.301 -10.887 1.00 58.84 113 ASN A C 1
ATOM 923 O O . ASN A 1 113 ? 19.849 14.486 -11.797 1.00 58.84 113 ASN A O 1
ATOM 927 N N . ALA A 1 114 ? 19.564 14.919 -9.622 1.00 57.28 114 ALA A N 1
ATOM 928 C CA . ALA A 1 114 ? 19.222 13.556 -9.231 1.00 57.28 114 ALA A CA 1
ATOM 929 C C . ALA A 1 114 ? 17.745 13.220 -9.519 1.00 57.28 114 ALA A C 1
ATOM 931 O O . ALA A 1 114 ? 17.297 12.122 -9.182 1.00 57.28 114 ALA A O 1
ATOM 932 N N . GLY A 1 115 ? 16.987 14.123 -10.145 1.00 55.59 115 GLY A N 1
ATOM 933 C CA . GLY A 1 115 ? 15.594 13.957 -10.535 1.00 55.59 115 GLY A CA 1
ATOM 934 C C . GLY A 1 115 ? 15.381 12.965 -11.692 1.00 55.59 115 GLY A C 1
ATOM 935 O O . GLY A 1 115 ? 16.329 12.483 -12.310 1.00 55.59 115 GLY A O 1
ATOM 936 N N . PRO A 1 116 ? 14.125 12.576 -11.970 1.00 53.94 116 PRO A N 1
ATOM 937 C CA . PRO A 1 116 ? 13.804 11.356 -12.711 1.00 53.94 116 PRO A CA 1
ATOM 938 C C . PRO A 1 116 ? 13.652 11.505 -14.231 1.00 53.94 116 PRO A C 1
ATOM 940 O O . PRO A 1 116 ? 13.288 10.525 -14.881 1.00 53.94 116 PRO A O 1
ATOM 943 N N . GLU A 1 117 ? 13.906 12.674 -14.821 1.00 50.94 117 GLU A N 1
ATOM 944 C CA . GLU A 1 117 ? 13.618 12.921 -16.246 1.00 50.94 117 GLU A CA 1
ATOM 945 C C . GLU A 1 117 ? 14.378 11.962 -17.189 1.00 50.94 117 GLU A C 1
ATOM 947 O O . GLU A 1 117 ? 13.771 11.399 -18.101 1.00 50.94 117 GLU A O 1
ATOM 952 N N . GLU A 1 118 ? 15.643 11.628 -16.903 1.00 45.22 118 GLU A N 1
ATOM 953 C CA . GLU A 1 118 ? 16.381 10.594 -17.656 1.00 45.22 118 GLU A CA 1
ATOM 954 C C . GLU A 1 118 ? 15.951 9.152 -17.302 1.00 45.22 118 GLU A C 1
ATOM 956 O O . GLU A 1 118 ? 16.104 8.229 -18.107 1.00 45.22 118 GLU A O 1
ATOM 961 N N . ARG A 1 119 ? 15.324 8.932 -16.133 1.00 51.97 119 ARG A N 1
ATOM 962 C CA . ARG A 1 119 ? 14.928 7.598 -15.636 1.00 51.97 119 ARG A CA 1
ATOM 963 C C . ARG A 1 119 ? 13.648 7.050 -16.263 1.00 51.97 119 ARG A C 1
ATOM 965 O O . ARG A 1 119 ? 13.455 5.835 -16.256 1.00 51.97 119 ARG A O 1
ATOM 972 N N . LYS A 1 120 ? 12.798 7.888 -16.867 1.00 52.38 120 LYS A N 1
ATOM 973 C CA . LYS A 1 120 ? 11.553 7.426 -17.518 1.00 52.38 120 LYS A CA 1
ATOM 974 C C . LYS A 1 120 ? 11.818 6.451 -18.674 1.00 52.38 120 LYS A C 1
ATOM 976 O O . LYS A 1 120 ? 11.083 5.482 -18.822 1.00 52.38 120 LYS A O 1
ATOM 981 N N . ARG A 1 121 ? 12.898 6.652 -19.446 1.00 53.94 121 ARG A N 1
ATOM 982 C CA . ARG A 1 121 ? 13.350 5.691 -20.477 1.00 53.94 121 ARG A CA 1
ATOM 983 C C . ARG A 1 121 ? 14.095 4.486 -19.896 1.00 53.94 121 ARG A C 1
ATOM 985 O O . ARG A 1 121 ? 14.170 3.457 -20.552 1.00 53.94 121 ARG A O 1
ATOM 992 N N . MET A 1 122 ? 14.634 4.590 -18.681 1.00 61.12 122 MET A N 1
ATOM 993 C CA . MET A 1 122 ? 15.303 3.466 -18.019 1.00 61.12 122 MET A CA 1
ATOM 994 C C . MET A 1 122 ? 14.303 2.446 -17.469 1.00 61.12 122 MET A C 1
ATOM 996 O O . MET A 1 122 ? 14.614 1.261 -17.451 1.00 61.12 122 MET A O 1
ATOM 1000 N N . PHE A 1 123 ? 13.097 2.863 -17.060 1.00 63.62 123 PHE A N 1
ATOM 1001 C CA . PHE A 1 123 ? 12.103 1.935 -16.506 1.00 63.62 123 PHE A CA 1
ATOM 1002 C C . PHE A 1 123 ? 11.658 0.853 -17.487 1.00 63.62 123 PHE A C 1
ATOM 1004 O O . PHE A 1 123 ? 11.390 -0.262 -17.059 1.00 63.62 123 PHE A O 1
ATOM 1011 N N . THR A 1 124 ? 11.659 1.120 -18.796 1.00 68.75 124 THR A N 1
ATOM 1012 C CA . THR A 1 124 ? 11.299 0.105 -19.797 1.00 68.75 124 THR A CA 1
ATOM 1013 C C . THR A 1 124 ? 12.284 -1.063 -19.850 1.00 68.75 124 THR A C 1
ATOM 1015 O O . THR A 1 124 ? 11.912 -2.127 -20.335 1.00 68.75 124 THR A O 1
ATOM 1018 N N . MET A 1 125 ? 13.513 -0.890 -19.345 1.00 81.19 125 MET A N 1
ATOM 1019 C CA . MET A 1 125 ? 14.520 -1.956 -19.268 1.00 81.19 125 MET A CA 1
ATOM 1020 C C . MET A 1 125 ? 14.270 -2.947 -18.125 1.00 81.19 125 MET A C 1
ATOM 1022 O O . MET A 1 125 ? 14.900 -4.004 -18.080 1.00 81.19 125 MET A O 1
ATOM 1026 N N . PHE A 1 126 ? 13.387 -2.609 -17.187 1.00 85.19 126 PHE A N 1
ATOM 1027 C CA . PHE A 1 126 ? 13.108 -3.412 -16.005 1.00 85.19 126 PHE A CA 1
ATOM 1028 C C . PHE A 1 126 ? 11.668 -3.906 -16.047 1.00 85.19 126 PHE A C 1
ATOM 1030 O O . PHE A 1 126 ? 10.772 -3.138 -16.380 1.00 85.19 126 PHE A O 1
ATOM 1037 N N . VAL A 1 127 ? 11.439 -5.175 -15.714 1.00 87.69 127 VAL A N 1
ATOM 1038 C CA . VAL A 1 127 ? 10.077 -5.704 -15.556 1.00 87.69 127 VAL A CA 1
ATOM 1039 C C . VAL A 1 127 ? 9.488 -5.102 -14.285 1.00 87.69 127 VAL A C 1
ATOM 1041 O O . VAL A 1 127 ? 8.542 -4.324 -14.361 1.00 87.69 127 VAL A O 1
ATOM 1044 N N . GLU A 1 128 ? 10.131 -5.345 -13.147 1.00 90.94 128 GLU A N 1
ATOM 1045 C CA . GLU A 1 128 ? 9.918 -4.628 -11.896 1.00 90.94 128 GLU A CA 1
ATOM 1046 C C . GLU A 1 128 ? 10.950 -3.509 -11.784 1.00 90.94 128 GLU A C 1
ATOM 1048 O O . GLU A 1 128 ? 12.164 -3.730 -11.754 1.00 90.94 128 GLU A O 1
ATOM 1053 N N . SER A 1 129 ? 10.456 -2.284 -11.743 1.00 89.94 129 SER A N 1
ATOM 1054 C CA . SER A 1 129 ? 11.223 -1.048 -11.638 1.00 89.94 129 SER A CA 1
ATOM 1055 C C . SER A 1 129 ? 11.359 -0.541 -10.201 1.00 89.94 129 SER A C 1
ATOM 1057 O O . SER A 1 129 ? 12.120 0.403 -9.963 1.00 89.94 129 SER A O 1
ATOM 1059 N N . GLY A 1 130 ? 10.644 -1.163 -9.266 1.00 92.31 130 GLY A N 1
ATOM 1060 C CA . GLY A 1 130 ? 10.675 -0.853 -7.846 1.00 92.31 130 GLY A CA 1
ATOM 1061 C C . GLY A 1 130 ? 9.644 -1.650 -7.055 1.00 92.31 130 GLY A C 1
ATOM 1062 O O . GLY A 1 130 ? 8.944 -2.503 -7.594 1.00 92.31 130 GLY A O 1
ATOM 1063 N N . LEU A 1 131 ? 9.538 -1.327 -5.771 1.00 93.81 131 LEU A N 1
ATOM 1064 C CA . LEU A 1 131 ? 8.537 -1.853 -4.844 1.00 93.81 131 LEU A CA 1
ATOM 1065 C C . LEU A 1 131 ? 7.777 -0.694 -4.214 1.00 93.81 131 LEU A C 1
ATOM 1067 O O . LEU A 1 131 ? 8.395 0.299 -3.858 1.00 93.81 131 LEU A O 1
ATOM 1071 N N . PHE A 1 132 ? 6.473 -0.825 -4.034 1.00 95.44 132 PHE A N 1
ATOM 1072 C CA . PHE A 1 132 ? 5.662 0.118 -3.271 1.00 95.44 132 PHE A CA 1
ATOM 1073 C C . PHE A 1 132 ? 5.110 -0.610 -2.049 1.00 95.44 132 PHE A C 1
ATOM 1075 O O . PHE A 1 132 ? 4.588 -1.718 -2.182 1.00 95.44 132 PHE A O 1
ATOM 1082 N N . LEU A 1 133 ? 5.268 -0.052 -0.851 1.00 96.25 133 LEU A N 1
ATOM 1083 C CA . LEU A 1 133 ? 4.890 -0.742 0.383 1.00 96.25 133 LEU A CA 1
ATOM 1084 C C . LEU A 1 133 ? 4.116 0.155 1.334 1.00 96.25 133 LEU A C 1
ATOM 1086 O O . LEU A 1 133 ? 4.242 1.372 1.294 1.00 96.25 133 LEU A O 1
ATOM 1090 N N . VAL A 1 134 ? 3.380 -0.475 2.243 1.00 97.81 134 VAL A N 1
ATOM 1091 C CA . VAL A 1 134 ? 2.797 0.180 3.411 1.00 97.81 134 VAL A CA 1
ATOM 1092 C C . VAL A 1 134 ? 3.193 -0.560 4.680 1.00 97.81 134 VAL A C 1
ATOM 1094 O O . VAL A 1 134 ? 3.109 -1.790 4.763 1.00 97.81 134 VAL A O 1
ATOM 1097 N N . ALA A 1 135 ? 3.591 0.192 5.696 1.00 97.75 135 ALA A N 1
ATOM 1098 C CA . ALA A 1 135 ? 3.865 -0.307 7.032 1.00 97.75 135 ALA A CA 1
ATOM 1099 C C . ALA A 1 135 ? 2.988 0.412 8.062 1.00 97.75 135 ALA A C 1
ATOM 1101 O O . ALA A 1 135 ? 2.536 1.537 7.855 1.00 97.75 135 ALA A O 1
ATOM 1102 N N . CYS A 1 136 ? 2.711 -0.239 9.190 1.00 97.44 136 CYS A N 1
ATOM 1103 C CA . CYS A 1 136 ? 2.135 0.466 10.331 1.00 97.44 136 CYS A CA 1
ATOM 1104 C C . CYS A 1 136 ? 3.210 1.302 11.041 1.00 97.44 136 CYS A C 1
ATOM 1106 O O . CYS A 1 136 ? 4.401 1.016 10.929 1.00 97.44 136 CYS A O 1
ATOM 1108 N N . ARG A 1 137 ? 2.789 2.246 11.891 1.00 96.00 137 ARG A N 1
ATOM 1109 C CA . ARG A 1 137 ? 3.685 3.068 12.736 1.00 96.00 137 ARG A CA 1
ATOM 1110 C C . ARG A 1 137 ? 4.678 2.289 13.622 1.00 96.00 137 ARG A C 1
ATOM 1112 O O . ARG A 1 137 ? 5.551 2.894 14.230 1.00 96.00 137 ARG A O 1
ATOM 1119 N N . HIS A 1 138 ? 4.485 0.978 13.784 1.00 96.62 138 HIS A N 1
ATOM 1120 C CA . HIS A 1 138 ? 5.353 0.092 14.565 1.00 96.62 138 HIS A CA 1
ATOM 1121 C C . HIS A 1 138 ? 6.350 -0.689 13.687 1.00 96.62 138 HIS A C 1
ATOM 1123 O O . HIS A 1 138 ? 7.016 -1.591 14.187 1.00 96.62 138 HIS A O 1
ATOM 1129 N N . GLY A 1 139 ? 6.429 -0.391 12.385 1.00 95.50 139 GLY A N 1
ATOM 1130 C CA . GLY A 1 139 ? 7.389 -0.990 11.453 1.00 95.50 139 GLY A CA 1
ATOM 1131 C C . GLY A 1 139 ? 6.986 -2.355 10.890 1.00 95.50 139 GLY A C 1
ATOM 1132 O O . GLY A 1 139 ? 7.798 -3.012 10.243 1.00 95.50 139 GLY A O 1
ATOM 1133 N N . PHE A 1 140 ? 5.748 -2.808 11.111 1.00 96.75 140 PHE A N 1
ATOM 1134 C CA . PHE A 1 140 ? 5.267 -4.036 10.481 1.00 96.75 140 PHE A CA 1
ATOM 1135 C C . PHE A 1 140 ? 4.706 -3.738 9.099 1.00 96.75 140 PHE A C 1
ATOM 1137 O O . PHE A 1 140 ? 3.786 -2.930 8.962 1.00 96.75 140 PHE A O 1
ATOM 1144 N N . VAL A 1 141 ? 5.209 -4.446 8.092 1.00 96.19 141 VAL A N 1
ATOM 1145 C CA . VAL A 1 141 ? 4.670 -4.361 6.736 1.00 96.19 141 VAL A CA 1
ATOM 1146 C C . VAL A 1 141 ? 3.240 -4.896 6.718 1.00 96.19 141 VAL A C 1
ATOM 1148 O O . VAL A 1 141 ? 2.959 -5.975 7.241 1.00 96.19 141 VAL A O 1
ATOM 1151 N N . LEU A 1 142 ? 2.325 -4.140 6.119 1.00 96.62 142 LEU A N 1
ATOM 1152 C CA . LEU A 1 142 ? 0.932 -4.545 5.962 1.00 96.62 142 LEU A CA 1
ATOM 1153 C C . LEU A 1 142 ? 0.699 -5.117 4.569 1.00 96.62 142 LEU A C 1
ATOM 1155 O O . LEU A 1 142 ? 0.150 -6.211 4.479 1.00 96.62 142 LEU A O 1
ATOM 1159 N N . LEU A 1 143 ? 1.149 -4.428 3.520 1.00 97.50 143 LEU A N 1
ATOM 1160 C CA . LEU A 1 143 ? 1.027 -4.823 2.114 1.00 97.50 143 LEU A CA 1
ATOM 1161 C C . LEU A 1 143 ? 2.203 -4.263 1.309 1.00 97.50 143 LEU A C 1
ATOM 1163 O O . LEU A 1 143 ? 2.871 -3.319 1.736 1.00 97.50 143 LEU A O 1
ATOM 1167 N N . MET A 1 144 ? 2.419 -4.832 0.131 1.00 96.12 144 MET A N 1
ATOM 1168 C CA . MET A 1 144 ? 3.330 -4.326 -0.885 1.00 96.12 144 MET A CA 1
ATOM 1169 C C . MET A 1 144 ? 2.837 -4.694 -2.284 1.00 96.12 144 MET A C 1
ATOM 1171 O O . MET A 1 144 ? 2.000 -5.579 -2.446 1.00 96.12 144 MET A O 1
ATOM 1175 N N . CYS A 1 145 ? 3.359 -4.023 -3.298 1.00 95.81 145 CYS A N 1
ATOM 1176 C CA . CYS A 1 145 ? 3.169 -4.382 -4.693 1.00 95.81 145 CYS A CA 1
ATOM 1177 C C . CYS A 1 145 ? 4.397 -3.999 -5.513 1.00 95.81 145 CYS A C 1
ATOM 1179 O O . CYS A 1 145 ? 5.139 -3.075 -5.167 1.00 95.81 145 CYS A O 1
ATOM 1181 N N . ASP A 1 146 ? 4.617 -4.724 -6.603 1.00 94.31 146 ASP A N 1
ATOM 1182 C CA . ASP A 1 146 ? 5.700 -4.408 -7.523 1.00 94.31 146 ASP A CA 1
ATOM 1183 C C . ASP A 1 146 ? 5.316 -3.198 -8.375 1.00 94.31 146 ASP A C 1
ATOM 1185 O O . ASP A 1 146 ? 4.212 -3.113 -8.922 1.00 94.31 146 ASP A O 1
ATOM 1189 N N . MET A 1 147 ? 6.250 -2.263 -8.525 1.00 93.06 147 MET A N 1
ATOM 1190 C CA . MET A 1 147 ? 6.135 -1.226 -9.540 1.00 93.06 147 MET A CA 1
ATOM 1191 C C . MET A 1 147 ? 6.612 -1.817 -10.860 1.00 93.06 147 MET A C 1
ATOM 1193 O O . MET A 1 147 ? 7.765 -2.229 -10.973 1.00 93.06 147 MET A O 1
ATOM 1197 N N . ILE A 1 148 ? 5.724 -1.890 -11.851 1.00 90.88 148 ILE A N 1
ATOM 1198 C CA . ILE A 1 148 ? 5.979 -2.604 -13.107 1.00 90.88 148 ILE A CA 1
ATOM 1199 C C . ILE A 1 148 ? 6.212 -1.597 -14.224 1.00 90.88 148 ILE A C 1
ATOM 1201 O O . ILE A 1 148 ? 5.314 -0.827 -14.572 1.00 90.88 148 ILE A O 1
ATOM 1205 N N . ARG A 1 149 ? 7.418 -1.621 -14.804 1.00 86.94 149 ARG A N 1
ATOM 1206 C CA . ARG A 1 149 ? 7.850 -0.752 -15.917 1.00 86.94 149 ARG A CA 1
ATOM 1207 C C . ARG A 1 149 ? 7.545 0.744 -15.710 1.00 86.94 149 ARG A C 1
ATOM 1209 O O . ARG A 1 149 ? 7.383 1.487 -16.678 1.00 86.94 149 ARG A O 1
ATOM 1216 N N . SER A 1 150 ? 7.480 1.210 -14.464 1.00 84.50 150 SER A N 1
ATOM 1217 C CA . SER A 1 150 ? 7.144 2.594 -14.105 1.00 84.50 150 SER A CA 1
ATOM 1218 C C . SER A 1 150 ? 7.879 3.074 -12.851 1.00 84.50 150 SER A C 1
ATOM 1220 O O . SER A 1 150 ? 8.354 2.279 -12.049 1.00 84.50 150 SER A O 1
ATOM 1222 N N . GLY A 1 151 ? 7.920 4.386 -12.626 1.00 84.50 151 GLY A N 1
ATOM 1223 C CA . GLY A 1 151 ? 8.153 4.898 -11.271 1.00 84.50 151 GLY A CA 1
ATOM 1224 C C . GLY A 1 151 ? 6.896 4.746 -10.413 1.00 84.50 151 GLY A C 1
ATOM 1225 O O . GLY A 1 151 ? 5.993 3.976 -10.750 1.00 84.50 151 GLY A O 1
ATOM 1226 N N . GLU A 1 152 ? 6.792 5.549 -9.365 1.00 85.50 152 GLU A N 1
ATOM 1227 C CA . GLU A 1 152 ? 5.567 5.658 -8.575 1.00 85.50 152 GLU A CA 1
ATOM 1228 C C . GLU A 1 152 ? 4.443 6.303 -9.391 1.00 85.50 152 GLU A C 1
ATOM 1230 O O . GLU A 1 152 ? 4.565 7.414 -9.907 1.00 85.50 152 GLU A O 1
ATOM 1235 N N . LEU A 1 153 ? 3.343 5.568 -9.538 1.00 87.25 153 LEU A N 1
ATOM 1236 C CA . LEU A 1 153 ? 2.094 6.017 -10.142 1.00 87.25 153 LEU A CA 1
ATOM 1237 C C . LEU A 1 153 ? 0.991 5.972 -9.087 1.00 87.25 153 LEU A C 1
ATOM 1239 O O . LEU A 1 153 ? 1.011 5.112 -8.211 1.00 87.25 153 LEU A O 1
ATOM 1243 N N . ALA A 1 154 ? -0.026 6.823 -9.235 1.00 90.19 154 ALA A N 1
ATOM 1244 C CA . ALA A 1 154 ? -1.156 6.906 -8.307 1.00 90.19 154 ALA A CA 1
ATOM 1245 C C . ALA A 1 154 ? -1.891 5.570 -8.080 1.00 90.19 154 ALA A C 1
ATOM 1247 O O . ALA A 1 154 ? -2.476 5.366 -7.020 1.00 90.19 154 ALA A O 1
ATOM 1248 N N . LYS A 1 155 ? -1.830 4.633 -9.035 1.00 92.69 155 LYS A N 1
ATOM 1249 C CA . LYS A 1 155 ? -2.458 3.311 -8.901 1.00 92.69 155 LYS A CA 1
ATOM 1250 C C . LYS A 1 155 ? -1.942 2.503 -7.703 1.00 92.69 155 LYS A C 1
ATOM 1252 O O . LYS A 1 155 ? -2.718 1.772 -7.101 1.00 92.69 155 LYS A O 1
ATOM 1257 N N . TYR A 1 156 ? -0.667 2.653 -7.325 1.00 94.62 156 TYR A N 1
ATOM 1258 C CA . TYR A 1 156 ? -0.074 1.890 -6.220 1.00 94.62 156 TYR A CA 1
ATOM 1259 C C . TYR A 1 156 ? -0.644 2.291 -4.849 1.00 94.62 156 TYR A C 1
ATOM 1261 O O . TYR A 1 156 ? -1.199 1.416 -4.176 1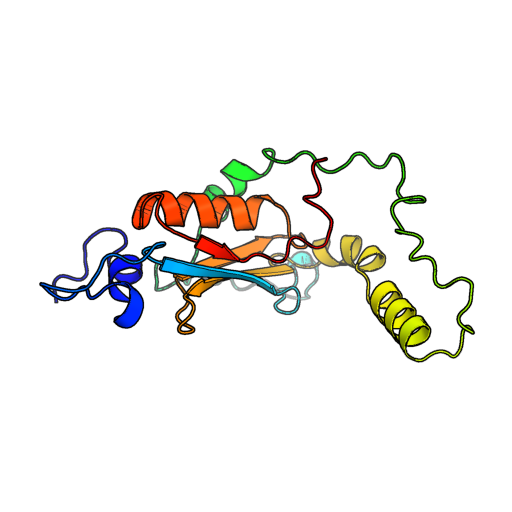.00 94.62 156 TYR A O 1
ATOM 1269 N N . PRO A 1 157 ? -0.603 3.577 -4.434 1.00 94.62 157 PRO A N 1
ATOM 1270 C CA . PRO A 1 157 ? -1.237 3.990 -3.187 1.00 94.62 157 PRO A CA 1
ATOM 1271 C C . PRO A 1 157 ? -2.755 3.773 -3.210 1.00 94.62 157 PRO A C 1
ATOM 1273 O O . PRO A 1 157 ? -3.307 3.366 -2.193 1.00 94.62 157 PRO A O 1
ATOM 1276 N N . LEU A 1 158 ? -3.436 3.960 -4.350 1.00 95.31 158 LEU A N 1
ATOM 1277 C CA . LEU A 1 158 ? -4.882 3.714 -4.450 1.00 95.31 158 LEU A CA 1
ATOM 1278 C C . LEU A 1 158 ? -5.248 2.245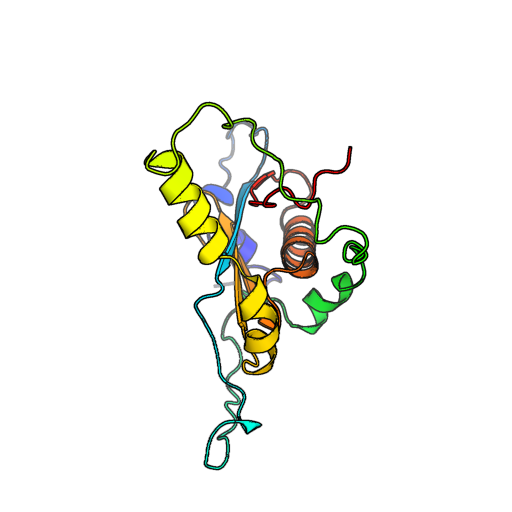 -4.198 1.00 95.31 158 LEU A C 1
ATOM 1280 O O . LEU A 1 158 ? -6.139 1.972 -3.394 1.00 95.31 158 LEU A O 1
ATOM 1284 N N . ALA A 1 159 ? -4.529 1.305 -4.816 1.00 97.19 159 ALA A N 1
ATOM 1285 C CA . ALA A 1 159 ? -4.754 -0.123 -4.613 1.00 97.19 159 ALA A CA 1
ATOM 1286 C C . ALA A 1 159 ? -4.513 -0.542 -3.157 1.00 97.19 159 ALA A C 1
ATOM 1288 O O . ALA A 1 159 ? -5.311 -1.281 -2.572 1.00 97.19 159 ALA A O 1
ATOM 1289 N N . ILE A 1 160 ? -3.446 -0.020 -2.542 1.00 97.19 160 ILE A N 1
ATOM 1290 C CA . ILE A 1 160 ? -3.158 -0.255 -1.126 1.00 97.19 160 ILE A CA 1
ATOM 1291 C C . ILE A 1 160 ? -4.266 0.315 -0.243 1.00 97.19 160 ILE A C 1
ATOM 1293 O O . ILE A 1 160 ? -4.793 -0.414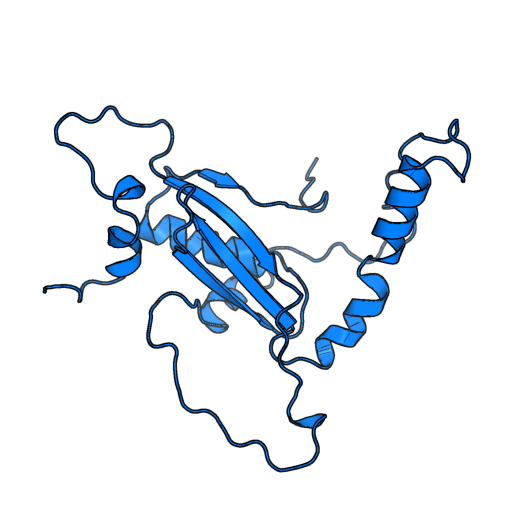 0.594 1.00 97.19 160 ILE A O 1
ATOM 1297 N N . VAL A 1 161 ? -4.650 1.581 -0.421 1.00 96.69 161 VAL A N 1
ATOM 1298 C CA . VAL A 1 161 ? -5.705 2.216 0.384 1.00 96.69 161 VAL A CA 1
ATOM 1299 C C . VAL A 1 161 ? -7.019 1.455 0.250 1.00 96.69 161 VAL A C 1
ATOM 1301 O O . VAL A 1 161 ? -7.642 1.174 1.271 1.00 96.69 161 VAL A O 1
ATOM 1304 N N . ASN A 1 162 ? -7.405 1.044 -0.961 1.00 97.25 162 ASN A N 1
ATOM 1305 C CA . ASN A 1 162 ? -8.598 0.226 -1.166 1.00 97.25 162 ASN A CA 1
ATOM 1306 C C . ASN A 1 162 ? -8.546 -1.058 -0.323 1.00 97.25 162 ASN A C 1
ATOM 1308 O O . ASN A 1 162 ? -9.464 -1.331 0.450 1.00 97.25 162 ASN A O 1
ATOM 1312 N N . LYS A 1 163 ? -7.428 -1.796 -0.375 1.00 97.56 163 LYS A N 1
ATOM 1313 C CA . LYS A 1 163 ? -7.273 -3.019 0.420 1.00 97.56 163 LYS A CA 1
ATOM 1314 C C . LYS A 1 163 ? -7.274 -2.754 1.928 1.00 97.56 163 LYS A C 1
ATOM 1316 O O . LYS A 1 163 ? -7.843 -3.529 2.693 1.00 97.56 163 LYS A O 1
ATOM 1321 N N . LEU A 1 164 ? -6.650 -1.668 2.381 1.00 97.38 164 LEU A N 1
ATOM 1322 C CA . LEU A 1 164 ? -6.655 -1.289 3.796 1.00 97.38 164 LEU A CA 1
ATOM 1323 C C . LEU A 1 164 ? -8.070 -0.959 4.284 1.00 97.38 164 LEU A C 1
ATOM 1325 O O . LEU A 1 164 ? -8.431 -1.367 5.385 1.00 97.38 164 LEU A O 1
ATOM 1329 N N . LEU A 1 165 ? -8.870 -0.264 3.472 1.00 97.19 165 LEU A N 1
ATOM 1330 C CA . LEU A 1 165 ? -10.262 0.059 3.786 1.00 97.19 165 LEU A CA 1
ATOM 1331 C C . LEU A 1 165 ? -11.140 -1.196 3.842 1.00 97.19 165 LEU A C 1
ATOM 1333 O O . LEU A 1 165 ? -11.958 -1.314 4.751 1.00 97.19 165 LEU A O 1
ATOM 1337 N N . GLU A 1 166 ? -10.939 -2.154 2.934 1.00 96.88 166 GLU A N 1
ATOM 1338 C CA . GLU A 1 166 ? -11.634 -3.450 2.961 1.00 96.88 166 GLU A CA 1
ATOM 1339 C C . GLU A 1 166 ? -11.345 -4.243 4.243 1.00 96.88 166 GLU A C 1
ATOM 1341 O O . GLU A 1 166 ? -12.241 -4.878 4.797 1.00 96.88 166 GLU A O 1
ATOM 1346 N N . VAL A 1 167 ? -10.094 -4.224 4.716 1.00 96.19 167 VAL A N 1
ATOM 1347 C CA . VAL A 1 167 ? -9.652 -5.066 5.841 1.00 96.19 167 VAL A CA 1
ATOM 1348 C C . VAL A 1 167 ? -9.861 -4.395 7.199 1.00 96.19 167 VAL A C 1
ATOM 1350 O O . VAL A 1 167 ? -10.292 -5.051 8.146 1.00 96.19 167 VAL A O 1
ATOM 1353 N N . TYR A 1 168 ? -9.544 -3.106 7.320 1.00 95.50 168 TYR A N 1
ATOM 1354 C CA . TYR A 1 168 ? -9.541 -2.383 8.597 1.00 95.50 168 TYR A CA 1
ATOM 1355 C C . TYR A 1 168 ? -10.693 -1.381 8.740 1.00 95.50 168 TYR A C 1
ATOM 1357 O O . TYR A 1 168 ? -10.923 -0.864 9.837 1.00 95.50 168 TYR A O 1
ATOM 1365 N N . GLY A 1 169 ? -11.431 -1.114 7.662 1.00 95.69 169 GLY A N 1
ATOM 1366 C CA . GLY A 1 169 ? -12.485 -0.110 7.629 1.00 95.69 169 GLY A CA 1
ATOM 1367 C C . GLY A 1 169 ? -11.960 1.328 7.504 1.00 95.69 169 GLY A C 1
ATOM 1368 O O . GLY A 1 169 ? -10.757 1.566 7.400 1.00 95.69 169 GLY A O 1
ATOM 1369 N N . PRO A 1 170 ? -12.866 2.321 7.531 1.00 95.56 170 PRO A N 1
ATOM 1370 C CA . PRO A 1 170 ? -12.536 3.715 7.229 1.00 95.56 170 PRO A CA 1
ATOM 1371 C C . PRO A 1 170 ? -11.816 4.466 8.356 1.00 95.56 170 PRO A C 1
ATOM 1373 O O . PRO A 1 170 ? -11.323 5.566 8.130 1.00 95.56 170 PRO A O 1
ATOM 1376 N N . ASN A 1 171 ? -11.742 3.915 9.572 1.00 95.06 171 ASN A N 1
ATOM 1377 C CA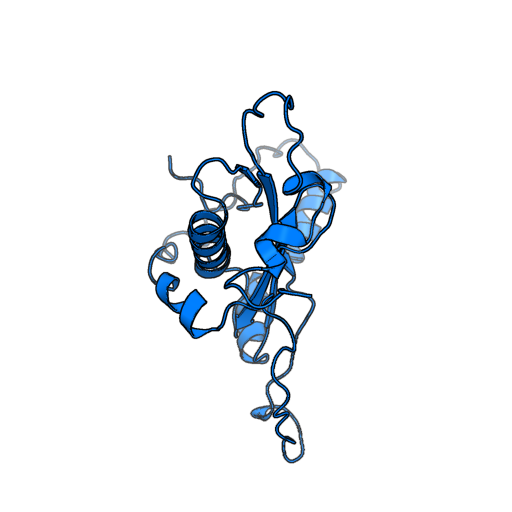 . ASN A 1 171 ? -11.155 4.606 10.726 1.00 95.06 171 ASN A CA 1
ATOM 1378 C C . ASN A 1 171 ? -9.620 4.482 10.787 1.00 95.06 171 ASN A C 1
ATOM 1380 O O . ASN A 1 171 ? -9.043 4.204 11.837 1.00 95.06 171 ASN A O 1
ATOM 1384 N N . ILE A 1 172 ? -8.940 4.650 9.659 1.00 96.00 172 ILE A N 1
ATOM 1385 C CA . ILE A 1 172 ? -7.481 4.563 9.554 1.00 96.00 172 ILE A CA 1
ATOM 1386 C C . ILE A 1 172 ? -6.910 5.907 9.109 1.00 96.00 172 ILE A C 1
ATOM 1388 O O . ILE A 1 172 ? -7.597 6.709 8.482 1.00 96.00 172 ILE A O 1
ATOM 1392 N N . SER A 1 173 ? -5.647 6.156 9.431 1.00 96.38 173 SER A N 1
ATOM 1393 C CA . SER A 1 173 ? -4.903 7.291 8.893 1.00 96.38 173 SER A CA 1
ATOM 1394 C C . SER A 1 173 ? -3.622 6.787 8.261 1.00 96.38 173 SER A C 1
ATOM 1396 O O . SER A 1 173 ? -2.909 5.974 8.855 1.00 96.38 173 SER A O 1
ATOM 1398 N N . CYS A 1 174 ? -3.355 7.254 7.047 1.00 95.38 174 CYS A N 1
ATOM 1399 C CA . CYS A 1 174 ? -2.216 6.817 6.270 1.00 95.38 174 CYS A CA 1
ATOM 1400 C C . CYS A 1 174 ? -1.440 8.016 5.730 1.00 95.38 174 CYS A C 1
ATOM 1402 O O . CYS A 1 174 ? -2.002 8.886 5.067 1.00 95.38 174 CYS A O 1
ATOM 1404 N N . GLY A 1 175 ? -0.152 8.057 6.056 1.00 93.75 175 GLY A N 1
ATOM 1405 C CA . GLY A 1 175 ? 0.803 9.003 5.502 1.00 93.75 175 GLY A CA 1
ATOM 1406 C C . GLY A 1 175 ? 1.334 8.505 4.163 1.00 93.75 175 GLY A C 1
ATOM 1407 O O . GLY A 1 175 ? 1.650 7.325 4.018 1.00 93.75 175 GLY A O 1
ATOM 1408 N N . TYR A 1 176 ? 1.432 9.406 3.195 1.00 90.38 176 TYR A N 1
ATOM 1409 C CA . TYR A 1 176 ? 2.083 9.164 1.914 1.00 90.38 176 TYR A CA 1
ATOM 1410 C C . TYR A 1 176 ? 2.755 10.463 1.471 1.00 90.38 176 TYR A C 1
ATOM 1412 O O . TYR A 1 176 ? 2.115 11.519 1.516 1.00 90.38 176 TYR A O 1
ATOM 1420 N N . ASP A 1 177 ? 4.026 10.399 1.070 1.00 81.12 177 ASP A N 1
ATOM 1421 C CA . ASP A 1 177 ? 4.680 11.539 0.434 1.00 81.12 177 ASP A CA 1
ATOM 1422 C C . ASP A 1 177 ? 4.194 11.660 -1.011 1.00 81.12 177 ASP A C 1
ATOM 1424 O O . ASP A 1 177 ? 4.592 10.929 -1.912 1.00 81.12 177 ASP A O 1
ATOM 1428 N N . ILE A 1 178 ? 3.280 12.599 -1.218 1.00 67.31 178 ILE A N 1
ATOM 1429 C CA . ILE A 1 178 ? 2.686 12.881 -2.524 1.00 67.31 178 ILE A CA 1
ATOM 1430 C C . ILE A 1 178 ? 3.554 13.788 -3.404 1.00 67.31 178 ILE A C 1
ATOM 1432 O O . ILE A 1 178 ? 3.115 14.120 -4.508 1.00 67.31 178 ILE A O 1
ATOM 1436 N N . GLY A 1 179 ? 4.713 14.252 -2.915 1.00 61.66 179 GLY A N 1
ATOM 1437 C CA . GLY A 1 179 ? 5.672 15.078 -3.650 1.00 61.66 179 GLY A CA 1
ATOM 1438 C C . GLY A 1 179 ? 5.024 16.140 -4.542 1.00 61.66 179 GLY A C 1
ATOM 1439 O O . GLY A 1 179 ? 5.046 15.993 -5.756 1.00 61.66 179 GLY A O 1
ATOM 1440 N N . CYS A 1 180 ? 4.388 17.170 -3.969 1.00 55.09 180 CYS A N 1
ATOM 1441 C CA . CYS A 1 180 ? 3.702 18.288 -4.658 1.00 55.09 180 CYS A CA 1
ATOM 1442 C C . CYS A 1 180 ? 2.696 17.940 -5.793 1.00 55.09 180 CYS A C 1
ATOM 1444 O O . CYS A 1 180 ? 2.078 18.847 -6.356 1.00 55.09 180 CYS A O 1
ATOM 1446 N N . ALA A 1 181 ? 2.465 16.663 -6.119 1.00 49.38 181 ALA A N 1
ATOM 1447 C CA . ALA A 1 181 ? 1.762 16.217 -7.323 1.00 49.38 181 ALA A CA 1
ATOM 1448 C C . ALA A 1 181 ? 0.249 16.019 -7.123 1.00 49.38 181 ALA A C 1
ATOM 1450 O O . ALA A 1 181 ? -0.500 16.019 -8.098 1.00 49.38 181 ALA A O 1
ATOM 1451 N N . PHE A 1 182 ? -0.211 15.906 -5.872 1.00 44.00 182 PHE A N 1
ATOM 1452 C CA . PHE A 1 182 ? -1.635 15.830 -5.501 1.00 44.00 182 PHE A CA 1
ATOM 1453 C C . PHE A 1 182 ? -2.202 17.161 -4.983 1.00 44.00 182 PHE A C 1
ATOM 1455 O O . PHE A 1 182 ? -3.242 17.191 -4.326 1.00 44.00 182 PHE A O 1
ATOM 1462 N N . SER A 1 183 ? -1.538 18.275 -5.296 1.00 38.75 183 SER A N 1
ATOM 1463 C CA . SER A 1 183 ? -2.059 19.621 -5.055 1.00 38.75 183 SER A CA 1
ATOM 1464 C C . SER A 1 183 ? -3.257 19.864 -5.978 1.00 38.75 183 SER A C 1
ATOM 1466 O O . SER A 1 183 ? -3.105 20.331 -7.108 1.00 38.75 183 SER A O 1
ATOM 1468 N N . ILE A 1 184 ? -4.448 19.485 -5.525 1.00 40.44 184 ILE A N 1
ATOM 1469 C CA . ILE A 1 184 ? -5.698 19.992 -6.078 1.00 40.44 184 ILE A CA 1
ATOM 1470 C C . ILE A 1 184 ? -6.055 21.212 -5.238 1.00 40.44 184 ILE A C 1
ATOM 1472 O O . ILE A 1 184 ? -6.593 21.070 -4.140 1.00 40.44 184 ILE A O 1
ATOM 1476 N N . THR A 1 185 ? -5.748 22.390 -5.771 1.00 30.52 185 THR A N 1
ATOM 1477 C CA . THR A 1 185 ? -6.448 23.626 -5.423 1.00 30.52 185 THR A CA 1
ATOM 1478 C C . THR A 1 185 ? -6.740 24.378 -6.707 1.00 30.52 185 THR A C 1
ATOM 1480 O O . THR A 1 185 ? -5.805 24.498 -7.532 1.00 30.52 185 THR A O 1
#

Secondary structure (DSSP, 8-state):
----STTHHHHHS-HHHH---TTPPPPSSSEEEEEEEETT--EE-GGGSSS------PPPSSTTBPPHHHHHTTTTSSPPPPSS-TTS-S---S-TTS-TT-HHHHHHHHHHHTSSTTTTTTGGGEEEEEEEEEEETTS-EEEEEEEESSS--THHHHHHHHHHHHHH-S-EEEEE--TTTT---

pLDDT: mean 80.38, std 18.44, range [30.52, 97.81]

Organism: NCBI:txid50990

InterPro domains:
  IPR040521 Kyakuja-Dileera-Zisupton transposase [PF18758] (29-185)

Sequence (185 aa):
LHRDTPNWRMLNTCPACFYKLKDEPALKFSLLCEMDGNNSLKRTDASLRSGEERMDLRMARSDYWLSPEEVDIFKDEVKSRSKKNSEQDDAVDDYGHLLDSDPVVVCLKRWRNAGPEERKRMFTMFVESGLFLVACRHGFVLLMCDMIRSGELAKYPLAIVNKLLEVYGPNISCGYDIGCAFSIT

=== Feature glossary ===
Annotated list of the representations used here:

Nearest PDB structures. The Foldseek neighbor list gives the closest experimentally determined structures in the PDB, ranked by structural alignment. TM-score near 1 means near-identical fold; near 0.3 means only rough topology match. This is how one finds what a novel AlphaFold prediction most resembles in the solved-structure universe.

Foldseek 3Di. Foldseek's 3Di representation compresses backbone geometry into a per-residue letter drawn from a learned twenty-state alphabet. It captures the tertiary interaction pattern around each residue — which residues are packed against it in space, regardless of where they are in sequence.

Radius of gyration, Cα contacts, bounding box. Radius of gyration (Rg) is the root-mean-square distance of Cα atoms from their centroid — a single number for overall size and compactness. A globular domain of N residues has Rg ≈ 2.2·N^0.38 Å; an extended or disordered chain has a much larger Rg. The Cα contact count is the number of residue pairs whose Cα atoms are within 8 Å and are more than four positions apart in sequence — a standard proxy for tertiary packing density. The bounding box is the smallest axis-aligned box enclosing all Cα atoms.

InterPro / GO / CATH / organism. The annotation block draws on four external resources. InterPro: which protein families and domains the sequence belongs to. GO: standardized terms for what the protein does, what process it participates in, and where in the cell it acts. CATH: which structural fold it has in the CATH hierarchy. Organism: the species of origin.

mmCIF coordinates. The mmCIF block holds the 3D Cartesian coordinates of each backbone atom (N, Cα, C, O) in ångströms. mmCIF is the PDB's canonical archive format — a tagged-loop text representation of the atomic model.

pLDDT. pLDDT is the predicted lDDT-Cα score: AlphaFold's confidence that the local environment of each residue (all inter-atomic distances within 15 Å) is correctly placed. It is a per-residue number between 0 and 100, with higher meaning more reliable.

Backbone torsions (φ/ψ). φ (phi) and ψ (psi) are the two rotatable backbone dihedrals per residue: φ is the C(i-1)–N–Cα–C torsion, ψ is the N–Cα–C–N(i+1) torsion, both in degrees on (−180°, 180°]. α-helical residues cluster near (−60°, −45°); β-strand residues near (−120°, +130°). A Ramachandran plot is simply a scatter of (φ, ψ) for every residue.

B-factor. For experimental (PDB) structures, the B-factor (temperature factor) quantifies the positional spread of each atom in the crystal — a combination of thermal vibration and static disorder — in units of Å². High B-factors mark flexible loops or poorly resolved regions; low B-factors mark the rigid, well-ordered core.

Secondary structure (3-state, P-SEA). SS3 is a coarse helix/strand/coil call (letters a/b/c) made by the P-SEA algorithm from inter-Cα distances and dihedrals. It is less detailed than DSSP but needs only Cα positions.

Predicted aligned error. Predicted aligned error is AlphaFold's pairwise confidence. Unlike pLDDT (per-residue), PAE is per-residue-pair and captures whether two parts of the structure are correctly placed relative to each other. Units are ångströms of expected positional error.

Solvent-accessible surface area. Solvent-accessible surface area (SASA) is the area in Å² traced out by the centre of a 1.4 Å probe sphere (a water molecule) rolled over the protein's van der Waals surface (Shrake–Rupley / Lee–Richards construction). Buried residues have near-zero SASA; fully exposed residues can exceed 200 Å². The total SASA scales roughly with the number of surface residues.

Secondary structure (8-state, DSSP). The SS8 string is DSSP's per-residue secondary-structure call. α-helix (H) means an i→i+4 H-bond ladder; β-strand (E) means the residue participates in a β-sheet; 3₁₀ (G) and π (I) are tighter and wider helices; T/S are turns/bends; '-' is loop.

Rendered structure images. Structure images are PyMOL renders from six orthogonal camera directions. Cartoon representation draws helices as coils and strands as arrows; sticks shows the backbone as bonds; surface shows the solvent-excluded envelope. Rainbow coloring maps sequence position to hue (blue→red, N→C); chain coloring assigns a distinct color per polypeptide.

Sequence. The amino-acid sequence is the protein's primary structure: the linear order of residues from the N-terminus to the C-terminus, written in one-letter code. Everything else here — the 3D coordinates, the secondary structure, the domain annotations — is ultimately a consequence of this string.

Contact-map, Ramachandran, and PAE plots. Three diagnostic plots accompany the record. The Cα contact map visualizes the tertiary structure as a 2D adjacency matrix (8 Å cutoff, sequence-local contacts suppressed). The Ramachandran plot shows the distribution of backbone (φ, ψ) torsions, with points in the α and β basins reflecting secondary structure content. The PAE plot shows AlphaFold's inter-residue confidence as a color matrix.